Protein AF-A0A2G2VGN1-F1 (afdb_monomer_lite)

Structure (mmCIF, N/CA/C/O backbone):
data_AF-A0A2G2VGN1-F1
#
_entry.id   AF-A0A2G2VGN1-F1
#
loop_
_atom_site.group_PDB
_atom_site.id
_atom_site.type_symbol
_atom_site.label_atom_id
_atom_site.label_alt_id
_atom_site.label_comp_id
_atom_site.label_asym_id
_atom_site.label_entity_id
_atom_site.label_seq_id
_atom_site.pdbx_PDB_ins_code
_atom_site.Cartn_x
_atom_site.Cartn_y
_atom_site.Cartn_z
_atom_site.occupancy
_atom_site.B_iso_or_equiv
_atom_site.auth_seq_id
_atom_site.auth_comp_id
_atom_site.auth_asym_id
_atom_site.auth_atom_id
_atom_site.pdbx_PDB_model_num
ATOM 1 N N . MET A 1 1 ? 9.493 -13.983 36.181 1.00 31.39 1 MET A N 1
ATOM 2 C CA . MET A 1 1 ? 9.126 -12.754 35.444 1.00 31.39 1 MET A CA 1
ATOM 3 C C . MET A 1 1 ? 8.338 -13.147 34.204 1.00 31.39 1 MET A C 1
ATOM 5 O O . MET A 1 1 ? 8.927 -13.425 33.169 1.00 31.39 1 MET A O 1
ATOM 9 N N . ILE A 1 2 ? 7.015 -13.259 34.323 1.00 24.20 2 ILE A N 1
ATOM 10 C CA . ILE A 1 2 ? 6.135 -13.501 33.175 1.00 24.20 2 ILE A CA 1
ATOM 11 C C . ILE A 1 2 ? 5.677 -12.117 32.716 1.00 24.20 2 ILE A C 1
ATOM 13 O O . ILE A 1 2 ? 4.893 -11.466 33.396 1.00 24.20 2 ILE A O 1
ATOM 17 N N . SER A 1 3 ? 6.245 -11.637 31.611 1.00 26.45 3 SER A N 1
ATOM 18 C CA . SER A 1 3 ? 5.821 -10.400 30.954 1.00 26.45 3 SER A CA 1
ATOM 19 C C . SER A 1 3 ? 4.419 -10.608 30.383 1.00 26.45 3 SER A C 1
ATOM 21 O O . SER A 1 3 ? 4.251 -11.157 29.297 1.00 26.45 3 SER A O 1
ATOM 23 N N . THR A 1 4 ? 3.388 -10.217 31.129 1.00 34.62 4 THR A N 1
ATOM 24 C CA . THR A 1 4 ? 2.016 -10.135 30.623 1.00 34.62 4 THR A CA 1
ATOM 25 C C . THR A 1 4 ? 1.767 -8.739 30.068 1.00 34.62 4 THR A C 1
ATOM 27 O O . THR A 1 4 ? 0.969 -7.981 30.614 1.00 34.62 4 THR A O 1
ATOM 30 N N . ARG A 1 5 ? 2.435 -8.382 28.965 1.00 35.09 5 ARG A N 1
ATOM 31 C CA . ARG A 1 5 ? 1.880 -7.350 28.081 1.00 35.09 5 ARG A CA 1
ATOM 32 C C . ARG A 1 5 ? 0.636 -7.955 27.445 1.00 35.09 5 ARG A C 1
ATOM 34 O O . ARG A 1 5 ? 0.737 -8.900 26.662 1.00 35.09 5 ARG A O 1
ATOM 41 N N . ALA A 1 6 ? -0.537 -7.465 27.831 1.00 39.94 6 ALA A N 1
ATOM 42 C CA . ALA A 1 6 ? -1.768 -7.794 27.136 1.00 39.94 6 ALA A CA 1
ATOM 43 C C . ALA A 1 6 ? -1.602 -7.340 25.679 1.00 39.94 6 ALA A C 1
ATOM 45 O O . ALA A 1 6 ? -1.520 -6.153 25.391 1.00 39.94 6 ALA A O 1
ATOM 46 N N . ASN A 1 7 ? -1.445 -8.290 24.758 1.00 37.47 7 ASN A N 1
ATOM 47 C CA . ASN A 1 7 ? -1.229 -7.993 23.346 1.00 37.47 7 ASN A CA 1
ATOM 48 C C . ASN A 1 7 ? -2.578 -7.613 22.716 1.00 37.47 7 ASN A C 1
ATOM 50 O O . ASN A 1 7 ? -3.247 -8.429 22.077 1.00 37.47 7 ASN A O 1
ATOM 54 N N . PHE A 1 8 ? -3.022 -6.375 22.932 1.00 46.16 8 PHE A N 1
ATOM 55 C CA . PHE A 1 8 ? -4.240 -5.863 22.323 1.00 46.16 8 PHE A CA 1
ATOM 56 C C . PHE A 1 8 ? -3.985 -5.542 20.844 1.00 46.16 8 PHE A C 1
ATOM 58 O O . PHE A 1 8 ? -3.521 -4.470 20.457 1.00 46.16 8 PHE A O 1
ATOM 65 N N . SER A 1 9 ? -4.331 -6.507 19.987 1.00 46.88 9 SER A N 1
ATOM 66 C CA . SER A 1 9 ? -4.213 -6.456 18.520 1.00 46.88 9 SER A CA 1
ATOM 67 C C . SER A 1 9 ? -4.798 -5.191 17.872 1.00 46.88 9 SER A C 1
ATOM 69 O O . SER A 1 9 ? -4.453 -4.876 16.731 1.00 46.88 9 SER A O 1
ATOM 71 N N . TRP A 1 10 ? -5.709 -4.475 18.535 1.00 45.62 10 TRP A N 1
ATOM 72 C CA . TRP A 1 10 ? -6.334 -3.280 17.975 1.00 45.62 10 TRP A CA 1
ATOM 73 C C . TRP A 1 10 ? -5.423 -2.050 18.052 1.00 45.62 10 TRP A C 1
ATOM 75 O O . TRP A 1 10 ? -5.439 -1.263 17.112 1.00 45.62 10 TRP A O 1
ATOM 85 N N . ILE A 1 11 ? -4.565 -1.921 19.070 1.00 46.50 11 ILE A N 1
ATOM 86 C CA . ILE A 1 11 ? -3.635 -0.785 19.217 1.00 46.50 11 ILE A CA 1
ATOM 87 C C . ILE A 1 11 ? -2.523 -0.881 18.187 1.00 46.50 11 ILE A C 1
ATOM 89 O O . ILE A 1 11 ? -2.253 0.089 17.489 1.00 46.50 11 ILE A O 1
ATOM 93 N N . SER A 1 12 ? -1.959 -2.072 17.973 1.00 49.19 12 SER A N 1
ATOM 94 C CA . SER A 1 12 ? -1.003 -2.309 16.881 1.00 49.19 12 SER A CA 1
ATOM 95 C C . SER A 1 12 ? -1.629 -2.118 15.492 1.00 49.19 12 SER A C 1
ATOM 97 O O . SER A 1 12 ? -0.944 -1.777 14.526 1.00 49.19 12 SER A O 1
ATOM 99 N N . THR A 1 13 ? -2.944 -2.309 15.367 1.00 47.59 13 THR A N 1
ATOM 100 C CA . THR A 1 13 ? -3.700 -2.024 14.137 1.00 47.59 13 THR A CA 1
ATOM 101 C C . THR A 1 13 ? -3.982 -0.529 13.972 1.00 47.59 13 THR A C 1
ATOM 103 O O . THR A 1 13 ? -3.878 -0.018 12.858 1.00 47.59 13 THR A O 1
ATOM 106 N N . LEU A 1 14 ? -4.270 0.191 15.060 1.00 48.75 14 LEU A N 1
ATOM 107 C CA . LEU A 1 14 ? -4.446 1.643 15.070 1.00 48.75 14 LEU A CA 1
ATOM 108 C C . LEU A 1 14 ? -3.125 2.350 14.740 1.00 48.75 14 LEU A C 1
ATOM 110 O O . LEU A 1 14 ? -3.099 3.213 13.869 1.00 48.75 14 LEU A O 1
ATOM 114 N N . ASN A 1 15 ? -2.022 1.902 15.348 1.00 51.59 15 ASN A N 1
ATOM 115 C CA . ASN A 1 15 ? -0.672 2.415 15.114 1.00 51.59 15 ASN A CA 1
ATOM 116 C C . ASN A 1 15 ? -0.266 2.241 13.637 1.00 51.59 15 ASN A C 1
ATOM 118 O O . ASN A 1 15 ? 0.216 3.172 13.000 1.00 51.59 15 ASN A O 1
ATOM 122 N N . ARG A 1 16 ? -0.583 1.081 13.037 1.00 55.22 16 ARG A N 1
ATOM 123 C CA . ARG A 1 16 ? -0.383 0.825 11.596 1.00 55.22 16 ARG A CA 1
ATOM 124 C C . ARG A 1 16 ? -1.210 1.721 10.673 1.00 55.22 16 ARG A C 1
ATOM 126 O O . ARG A 1 16 ? -0.815 1.914 9.526 1.00 55.22 16 ARG A O 1
ATOM 133 N N . ARG A 1 17 ? -2.371 2.202 11.125 1.00 50.16 17 ARG A N 1
ATOM 134 C CA . ARG A 1 17 ? -3.265 3.060 10.330 1.00 50.16 17 ARG A CA 1
ATOM 135 C C . ARG A 1 17 ? -2.940 4.543 10.484 1.00 50.16 17 ARG A C 1
ATOM 137 O O . ARG A 1 17 ? -3.077 5.272 9.513 1.00 50.16 17 ARG A O 1
ATOM 144 N N . ILE A 1 18 ? -2.486 4.970 11.659 1.00 48.97 18 ILE A N 1
ATOM 145 C CA . ILE A 1 18 ? -2.119 6.366 11.933 1.00 48.97 18 ILE A CA 1
ATOM 146 C C . ILE A 1 18 ? -0.792 6.735 11.260 1.00 48.97 18 ILE A C 1
ATOM 148 O O . ILE A 1 18 ? -0.719 7.795 10.652 1.00 48.97 18 ILE A O 1
ATOM 152 N N . LEU A 1 19 ? 0.181 5.815 11.207 1.00 47.16 19 LEU A N 1
ATOM 153 C CA . LEU A 1 19 ? 1.433 5.988 10.447 1.00 47.16 19 LEU A CA 1
ATOM 154 C C . LEU A 1 19 ? 1.244 6.136 8.919 1.00 47.16 19 LEU A C 1
ATOM 156 O O . LEU A 1 19 ? 2.214 6.373 8.213 1.00 47.16 19 LEU A O 1
ATOM 160 N N . ARG A 1 20 ? 0.023 5.964 8.384 1.00 48.66 20 ARG A N 1
ATOM 161 C CA . ARG A 1 20 ? -0.290 6.160 6.953 1.00 48.66 20 ARG A CA 1
ATOM 162 C C . ARG A 1 20 ? -0.925 7.517 6.629 1.00 48.66 20 ARG A C 1
ATOM 164 O O . ARG A 1 20 ? -1.155 7.788 5.456 1.00 48.66 20 ARG A O 1
ATOM 171 N N . CYS A 1 21 ? -1.257 8.338 7.626 1.00 38.25 21 CYS A N 1
ATOM 172 C CA . CYS A 1 21 ? -1.914 9.632 7.426 1.00 38.25 21 CYS A CA 1
ATOM 173 C C . CYS A 1 21 ? -1.002 10.771 7.898 1.00 38.25 21 CYS A C 1
ATOM 175 O O . CYS A 1 21 ? -0.999 11.111 9.080 1.00 38.25 21 CYS A O 1
ATOM 177 N N . GLU A 1 22 ? -0.280 11.403 6.971 1.00 44.81 22 GLU A N 1
ATOM 178 C CA . GLU A 1 22 ? 0.606 12.539 7.277 1.00 44.81 22 GLU A CA 1
ATOM 179 C C . GLU A 1 22 ? -0.167 13.789 7.744 1.00 44.81 22 GLU A C 1
ATOM 181 O O . GLU A 1 22 ? 0.314 14.545 8.585 1.00 44.81 22 GLU A O 1
ATOM 186 N N . SER A 1 23 ? -1.419 13.973 7.308 1.00 45.53 23 SER A N 1
ATOM 187 C CA . SER A 1 23 ? -2.189 15.202 7.563 1.00 45.53 23 SER A CA 1
ATOM 188 C C . SER A 1 23 ? -2.768 15.345 8.981 1.00 45.53 23 SER A C 1
ATOM 190 O O . SER A 1 23 ? -3.260 16.414 9.335 1.00 45.53 23 SER A O 1
ATOM 192 N N . CYS A 1 24 ? -2.764 14.289 9.804 1.00 46.88 24 CYS A N 1
ATOM 193 C CA . CYS A 1 24 ? -3.376 14.292 11.148 1.00 46.88 24 CYS A CA 1
ATOM 194 C C . CYS A 1 24 ? -2.413 13.832 12.255 1.00 46.88 24 CYS A C 1
ATOM 196 O O . CYS A 1 24 ? -2.841 13.564 13.384 1.00 46.88 24 CYS A O 1
ATOM 198 N N . HIS A 1 25 ? -1.121 13.730 11.932 1.00 52.28 25 HIS A N 1
ATOM 199 C CA . HIS A 1 25 ? -0.151 12.946 12.690 1.00 52.28 25 HIS A CA 1
ATOM 200 C C . HIS A 1 25 ? -0.029 13.400 14.153 1.00 52.28 25 HIS A C 1
ATOM 202 O O . HIS A 1 25 ? -0.195 12.590 15.060 1.00 52.28 25 HIS A O 1
ATOM 208 N N . GLY A 1 26 ? 0.113 14.706 14.405 1.00 51.25 26 GLY A N 1
ATOM 209 C CA . GLY A 1 26 ? 0.386 15.218 15.754 1.00 51.25 26 GLY A CA 1
ATOM 210 C C . GLY A 1 26 ? -0.792 15.188 16.738 1.00 51.25 26 GLY A C 1
ATOM 211 O O . GLY A 1 26 ? -0.578 15.215 17.949 1.00 51.25 26 GLY A O 1
ATOM 212 N N . GLN A 1 27 ? -2.044 15.167 16.270 1.00 52.41 27 GLN A N 1
ATOM 213 C CA . GLN A 1 27 ? -3.218 15.058 17.153 1.00 52.41 27 GLN A CA 1
ATOM 214 C C . GLN A 1 27 ? -3.616 13.591 17.353 1.00 52.41 27 GLN A C 1
ATOM 216 O O . GLN A 1 27 ? -4.008 13.202 18.453 1.00 52.41 27 GLN A O 1
ATOM 221 N N . ALA A 1 28 ? -3.439 12.764 16.319 1.00 51.84 28 ALA A N 1
ATOM 222 C CA . ALA A 1 28 ? -3.633 11.322 16.395 1.00 51.84 28 ALA A CA 1
ATOM 223 C C . ALA A 1 28 ? -2.570 10.630 17.268 1.00 51.84 28 ALA A C 1
ATOM 225 O O . ALA A 1 28 ? -2.925 9.733 18.026 1.00 51.84 28 ALA A O 1
ATOM 226 N N . GLU A 1 29 ? -1.304 11.064 17.224 1.00 57.12 29 GLU A N 1
ATOM 227 C CA . GLU A 1 29 ? -0.242 10.558 18.108 1.00 57.12 29 GLU A CA 1
ATOM 228 C C . GLU A 1 29 ? -0.498 10.904 19.570 1.00 57.12 29 GLU A C 1
ATOM 230 O O . GLU A 1 29 ? -0.456 10.018 20.412 1.00 57.12 29 GLU A O 1
ATOM 235 N N . ARG A 1 30 ? -0.887 12.147 19.875 1.00 60.41 30 ARG A N 1
ATOM 236 C CA . ARG A 1 30 ? -1.255 12.531 21.247 1.00 60.41 30 ARG A CA 1
ATOM 237 C C . ARG A 1 30 ? -2.418 11.701 21.788 1.00 60.41 30 ARG A C 1
ATOM 239 O O . ARG A 1 30 ? -2.375 11.254 22.927 1.00 60.41 30 ARG A O 1
ATOM 246 N N . LEU A 1 31 ? -3.438 11.451 20.964 1.00 58.69 31 LEU A N 1
ATOM 247 C CA . LEU A 1 31 ? -4.555 10.579 21.336 1.00 58.69 31 LEU A CA 1
ATOM 248 C C . LEU A 1 31 ? -4.126 9.115 21.499 1.00 58.69 31 LEU A C 1
ATOM 250 O O . LEU A 1 31 ? -4.643 8.434 22.381 1.00 58.69 31 LEU A O 1
ATOM 254 N N . LEU A 1 32 ? -3.192 8.631 20.675 1.00 62.47 32 LEU A N 1
ATOM 255 C CA . LEU A 1 32 ? -2.599 7.300 20.803 1.00 62.47 32 LEU A CA 1
ATOM 256 C C . LEU A 1 32 ? -1.771 7.161 22.075 1.00 62.47 32 LEU A C 1
ATOM 258 O O . LEU A 1 32 ? -1.888 6.145 22.749 1.00 62.47 32 LEU A O 1
ATOM 262 N N . ASP A 1 33 ? -0.942 8.143 22.403 1.00 66.62 33 ASP A N 1
ATOM 263 C CA . ASP A 1 33 ? -0.085 8.098 23.582 1.00 66.62 33 ASP A CA 1
ATOM 264 C C . ASP A 1 33 ? -0.923 8.221 24.852 1.00 66.62 33 ASP A C 1
ATOM 266 O O . ASP A 1 33 ? -0.767 7.403 25.752 1.00 66.62 33 ASP A O 1
ATOM 270 N N . SER A 1 34 ? -1.941 9.089 24.863 1.00 63.44 34 SER A N 1
ATOM 271 C CA . SER A 1 34 ? -2.956 9.084 25.923 1.00 63.44 34 SER A CA 1
ATOM 272 C C . SER A 1 34 ? -3.716 7.755 26.009 1.00 63.44 34 SER A C 1
ATOM 274 O O . SER A 1 34 ? -4.075 7.327 27.102 1.00 63.44 34 SER A O 1
ATOM 276 N N . ALA A 1 35 ? -3.977 7.079 24.884 1.00 58.84 35 ALA A N 1
ATOM 277 C CA . ALA A 1 35 ? -4.616 5.763 24.889 1.00 58.84 35 ALA A CA 1
ATOM 278 C C . ALA A 1 35 ? -3.686 4.658 25.425 1.00 58.84 35 ALA A C 1
ATOM 280 O O . ALA A 1 35 ? -4.165 3.789 26.150 1.00 58.84 35 ALA A O 1
ATOM 281 N N . LYS A 1 36 ? -2.381 4.699 25.116 1.00 63.25 36 LYS A N 1
ATOM 282 C CA . LYS A 1 36 ? -1.364 3.771 25.644 1.00 63.25 36 LYS A CA 1
ATOM 283 C C . LYS A 1 36 ? -1.110 3.989 27.132 1.00 63.25 36 LYS A C 1
ATOM 285 O O . LYS A 1 36 ? -1.073 3.023 27.876 1.00 63.25 36 LYS A O 1
ATOM 290 N N . GLU A 1 37 ? -0.992 5.237 27.584 1.00 66.69 37 GLU A N 1
ATOM 291 C CA . GLU A 1 37 ? -0.855 5.559 29.012 1.00 66.69 37 GLU A CA 1
ATOM 292 C C . GLU A 1 37 ? -2.067 5.064 29.806 1.00 66.69 37 GLU A C 1
ATOM 294 O O . GLU A 1 37 ? -1.932 4.508 30.898 1.00 66.69 37 GLU A O 1
ATOM 299 N N . MET A 1 38 ? -3.263 5.217 29.232 1.00 65.00 38 MET A N 1
ATOM 300 C CA . MET A 1 38 ? -4.492 4.702 29.821 1.00 65.00 38 MET A CA 1
ATOM 301 C C . MET A 1 38 ? -4.495 3.166 29.832 1.00 65.00 38 MET A C 1
ATOM 303 O O . MET A 1 38 ? -4.827 2.579 30.858 1.00 65.00 38 MET A O 1
ATOM 307 N N . GLU A 1 39 ? -4.069 2.508 28.748 1.00 63.69 39 GLU A N 1
ATOM 308 C CA . GLU A 1 39 ? -3.904 1.049 28.684 1.00 63.69 39 GLU A CA 1
ATOM 309 C C . GLU A 1 39 ? -2.914 0.533 29.732 1.00 63.69 39 GLU A C 1
ATOM 311 O O . GLU A 1 39 ? -3.267 -0.372 30.482 1.00 63.69 39 GLU A O 1
ATOM 316 N N . ASP A 1 40 ? -1.716 1.110 29.827 1.00 63.75 40 ASP A N 1
ATOM 317 C CA . ASP A 1 40 ? -0.688 0.694 30.782 1.00 63.75 40 ASP A CA 1
ATOM 318 C C . ASP A 1 40 ? -1.171 0.908 32.225 1.00 63.75 40 ASP A C 1
ATOM 320 O O . ASP A 1 40 ? -1.007 0.029 33.072 1.00 63.75 40 ASP A O 1
ATOM 324 N N . SER A 1 41 ? -1.868 2.014 32.505 1.00 63.16 41 SER A N 1
ATOM 325 C CA . SER A 1 41 ? -2.468 2.274 33.819 1.00 63.16 41 SER A CA 1
ATOM 326 C C . SER A 1 41 ? -3.565 1.261 34.177 1.00 63.16 41 SER A C 1
ATOM 328 O O . SER A 1 41 ? -3.596 0.735 35.294 1.00 63.16 41 SER A O 1
ATOM 330 N N . ILE A 1 42 ? -4.449 0.926 33.230 1.00 63.94 42 ILE A N 1
ATOM 331 C CA . ILE A 1 42 ? -5.505 -0.079 33.422 1.00 63.94 42 ILE A CA 1
ATOM 332 C C . ILE A 1 42 ? -4.896 -1.478 33.562 1.00 63.94 42 ILE A C 1
ATOM 334 O O . ILE A 1 42 ? -5.283 -2.232 34.452 1.00 63.94 42 ILE A O 1
ATOM 338 N N . ALA A 1 43 ? -3.936 -1.836 32.710 1.00 61.06 43 ALA A N 1
ATOM 339 C CA . ALA A 1 43 ? -3.294 -3.142 32.694 1.00 61.06 43 ALA A CA 1
ATOM 340 C C . ALA A 1 43 ? -2.498 -3.383 33.974 1.00 61.06 43 ALA A C 1
ATOM 342 O O . ALA A 1 43 ? -2.609 -4.464 34.547 1.00 61.06 43 ALA A O 1
ATOM 343 N N . VAL A 1 44 ? -1.753 -2.393 34.473 1.00 61.03 44 VAL A N 1
ATOM 344 C CA . VAL A 1 44 ? -1.054 -2.478 35.763 1.00 61.03 44 VAL A CA 1
ATOM 345 C C . VAL A 1 44 ? -2.055 -2.611 36.913 1.00 61.03 44 VAL A C 1
ATOM 347 O O . VAL A 1 44 ? -1.889 -3.502 37.743 1.00 61.03 44 VAL A O 1
ATOM 350 N N . ASN A 1 45 ? -3.136 -1.824 36.940 1.00 60.84 45 ASN A N 1
ATOM 351 C CA . ASN A 1 45 ? -4.156 -1.925 37.993 1.00 60.84 45 ASN A CA 1
ATOM 352 C C . ASN A 1 45 ? -4.898 -3.272 37.993 1.00 60.84 45 ASN A C 1
ATOM 354 O O . ASN A 1 45 ? -5.112 -3.864 39.053 1.00 60.84 45 ASN A O 1
ATOM 358 N N . LEU A 1 46 ? -5.274 -3.774 36.814 1.00 61.47 46 LEU A N 1
ATOM 359 C CA . LEU A 1 46 ? -5.983 -5.046 36.672 1.00 61.47 46 LEU A CA 1
ATOM 360 C C . LEU A 1 46 ? -5.051 -6.251 36.856 1.00 61.47 46 LEU A C 1
ATOM 362 O O . LEU A 1 46 ? -5.487 -7.256 37.405 1.00 61.47 46 LEU A O 1
ATOM 366 N N . SER A 1 47 ? -3.783 -6.181 36.431 1.00 59.47 47 SER A N 1
ATOM 367 C CA . SER A 1 47 ? -2.814 -7.284 36.576 1.00 59.47 47 SER A CA 1
ATOM 368 C C . SER A 1 47 ? -2.265 -7.416 37.992 1.00 59.47 47 SER A C 1
ATOM 370 O O . SER A 1 47 ? -2.197 -8.537 38.492 1.00 59.47 47 SER A O 1
ATOM 372 N N . SER A 1 48 ? -1.953 -6.301 38.661 1.00 58.91 48 SER A N 1
ATOM 373 C CA . SER A 1 48 ? -1.430 -6.308 40.035 1.00 58.91 48 SER A CA 1
ATOM 374 C C . SER A 1 48 ? -2.429 -6.923 41.018 1.00 58.91 48 SER A C 1
ATOM 376 O O . SER A 1 48 ? -2.030 -7.611 41.947 1.00 58.91 48 SER A O 1
ATOM 378 N N . ARG A 1 49 ? -3.736 -6.752 40.770 1.00 53.12 49 ARG A N 1
ATOM 379 C CA . ARG A 1 49 ? -4.824 -7.321 41.588 1.00 53.12 49 ARG A CA 1
ATOM 380 C C . ARG A 1 49 ? -5.314 -8.689 41.109 1.00 53.12 49 ARG A C 1
ATOM 382 O O . ARG A 1 49 ? -6.018 -9.380 41.834 1.00 53.12 49 ARG A O 1
ATOM 389 N N . ARG A 1 50 ? -4.917 -9.135 39.913 1.00 51.69 50 ARG A N 1
ATOM 390 C CA . ARG A 1 50 ? -5.316 -10.443 39.357 1.00 51.69 50 ARG A CA 1
ATOM 391 C C . ARG A 1 50 ? -4.799 -11.629 40.173 1.00 51.69 50 ARG A C 1
ATOM 393 O O . ARG A 1 50 ? -5.327 -12.727 40.030 1.00 51.69 50 ARG A O 1
ATOM 400 N N . LEU A 1 51 ? -3.756 -11.419 40.976 1.00 54.97 51 LEU A N 1
ATOM 401 C CA . LEU A 1 51 ? -3.108 -12.462 41.771 1.00 54.97 51 LEU A CA 1
ATOM 402 C C . LEU A 1 51 ? -3.758 -12.683 43.148 1.00 54.97 51 LEU A C 1
ATOM 404 O O . LEU A 1 51 ? -3.462 -13.692 43.777 1.00 54.97 51 LEU A O 1
ATOM 408 N N . GLU A 1 52 ? -4.661 -11.802 43.594 1.00 56.62 52 GLU A N 1
ATOM 409 C CA . GLU A 1 52 ? -5.185 -11.813 44.974 1.00 56.62 52 GLU A CA 1
ATOM 410 C C . GLU A 1 52 ? -6.713 -11.973 45.069 1.00 56.62 52 GLU A C 1
ATOM 412 O O . GLU A 1 52 ? -7.250 -12.107 46.164 1.00 56.62 52 GLU A O 1
ATOM 417 N N . VAL A 1 53 ? -7.429 -11.967 43.939 1.00 63.00 53 VAL A N 1
ATOM 418 C CA . VAL A 1 53 ? -8.866 -11.654 43.912 1.00 63.00 53 VAL A CA 1
ATOM 419 C C . VAL A 1 53 ? -9.674 -12.742 43.193 1.00 63.00 53 VAL A C 1
ATOM 421 O O . VAL A 1 53 ? -9.224 -13.339 42.209 1.00 63.00 53 VAL A O 1
ATOM 424 N N . SER A 1 54 ? -10.889 -13.022 43.676 1.00 67.06 54 SER A N 1
ATOM 425 C CA . SER A 1 54 ? -11.761 -14.044 43.090 1.00 67.06 54 SER A CA 1
ATOM 426 C C . SER A 1 54 ? -12.245 -13.656 41.681 1.00 67.06 54 SER A C 1
ATOM 428 O O . SER A 1 54 ? -12.321 -12.482 41.314 1.00 67.06 54 SER A O 1
ATOM 430 N N . ARG A 1 55 ? -12.624 -14.647 40.855 1.00 63.50 55 ARG A N 1
ATOM 431 C CA . ARG A 1 55 ? -13.147 -14.399 39.491 1.00 63.50 55 ARG A CA 1
ATOM 432 C C . ARG A 1 55 ? -14.363 -13.465 39.469 1.00 63.50 55 ARG A C 1
ATOM 434 O O . ARG A 1 55 ? -14.528 -12.730 38.502 1.00 63.50 55 ARG A O 1
ATOM 441 N N . PHE A 1 56 ? -15.205 -13.519 40.498 1.00 66.31 56 PHE A N 1
ATOM 442 C CA . PHE A 1 56 ? -16.406 -12.693 40.599 1.00 66.31 56 PHE A CA 1
ATOM 443 C C . PHE A 1 56 ? -16.055 -11.214 40.820 1.00 66.31 56 PHE A C 1
ATOM 445 O O . PHE A 1 56 ? -16.502 -10.353 40.066 1.00 66.31 56 PHE A O 1
ATOM 452 N N . GLU A 1 57 ? -15.171 -10.931 41.775 1.00 65.38 57 GLU A N 1
ATOM 453 C CA . GLU A 1 57 ? -14.681 -9.577 42.064 1.00 65.38 57 GLU A CA 1
ATOM 454 C C . GLU A 1 57 ? -13.910 -8.972 40.879 1.00 65.38 57 GLU A C 1
ATOM 456 O O . GLU A 1 57 ? -14.078 -7.795 40.568 1.00 65.38 57 GLU A O 1
ATOM 461 N N . LEU A 1 58 ? -13.138 -9.783 40.143 1.00 66.81 58 LEU A N 1
ATOM 462 C CA . LEU A 1 58 ? -12.475 -9.347 38.907 1.00 66.81 58 LEU A CA 1
ATOM 463 C C . LEU A 1 58 ? -13.472 -8.858 37.846 1.00 66.81 58 LEU A C 1
ATOM 465 O O . LEU A 1 58 ? -13.218 -7.855 37.182 1.00 66.81 58 LEU A O 1
ATOM 469 N N . ILE A 1 59 ? -14.603 -9.547 37.673 1.00 68.56 59 ILE A N 1
ATOM 470 C CA . ILE A 1 59 ? -15.640 -9.145 36.708 1.00 68.56 59 ILE A CA 1
ATOM 471 C C . ILE A 1 59 ? -16.295 -7.834 37.146 1.00 68.56 59 ILE A C 1
ATOM 473 O O . ILE A 1 59 ? -16.491 -6.945 36.317 1.00 68.56 59 ILE A O 1
ATOM 477 N N . GLN A 1 60 ? -16.591 -7.695 38.438 1.00 68.44 60 GLN A N 1
ATOM 478 C CA . GLN A 1 60 ? -17.179 -6.476 38.985 1.00 68.44 60 GLN A CA 1
ATOM 479 C C . GLN A 1 60 ? -16.239 -5.273 38.815 1.00 68.44 60 GLN A C 1
ATOM 481 O O . GLN A 1 60 ? -16.659 -4.212 38.361 1.00 68.44 60 GLN A O 1
ATOM 486 N N . GLN A 1 61 ? -14.942 -5.463 39.044 1.00 66.38 61 GLN A N 1
ATOM 487 C CA . GLN A 1 61 ? -13.947 -4.414 38.848 1.00 66.38 61 GLN A CA 1
ATOM 488 C C . GLN A 1 61 ? -13.768 -4.032 37.369 1.00 66.38 61 GLN A C 1
ATOM 490 O O . GLN A 1 61 ? -13.604 -2.854 37.040 1.00 66.38 61 GLN A O 1
ATOM 495 N N . VAL A 1 62 ? -13.811 -5.008 36.455 1.00 73.81 62 VAL A N 1
ATOM 496 C CA . VAL A 1 62 ? -13.812 -4.729 35.010 1.00 73.81 62 VAL A CA 1
ATOM 497 C C . VAL A 1 62 ? -15.038 -3.903 34.634 1.00 73.81 62 VAL A C 1
ATOM 499 O O . VAL A 1 62 ? -14.897 -2.944 33.881 1.00 73.81 62 VAL A O 1
ATOM 502 N N . TYR A 1 63 ? -16.212 -4.229 35.178 1.00 75.94 63 TYR A N 1
ATOM 503 C CA . TYR A 1 63 ? -17.437 -3.472 34.935 1.00 75.94 63 TYR A CA 1
ATOM 504 C C . TYR A 1 63 ? -17.298 -2.005 35.372 1.00 75.94 63 TYR A C 1
ATOM 506 O O . TYR A 1 63 ? -17.515 -1.106 34.561 1.00 75.94 63 TYR A O 1
ATOM 514 N N . GLU A 1 64 ? -16.846 -1.760 36.605 1.00 76.25 64 GLU A N 1
ATOM 515 C CA . GLU A 1 64 ? -16.630 -0.404 37.137 1.00 76.25 64 GLU A CA 1
ATOM 516 C C . GLU A 1 64 ? -15.614 0.386 36.301 1.00 76.25 64 GLU A C 1
ATOM 518 O O . GLU A 1 64 ? -15.835 1.543 35.939 1.00 76.25 64 GLU A O 1
ATOM 523 N N . THR A 1 65 ? -14.509 -0.263 35.928 1.00 76.12 65 THR A N 1
ATOM 524 C CA . THR A 1 65 ? -13.459 0.357 35.111 1.00 76.12 65 THR A CA 1
ATOM 525 C C . THR A 1 65 ? -13.989 0.719 33.722 1.00 76.12 65 THR A C 1
ATOM 527 O O . THR A 1 65 ? -13.755 1.822 33.230 1.00 76.12 65 THR A O 1
ATOM 530 N N . VAL A 1 66 ? -14.741 -0.183 33.085 1.00 78.00 66 VAL A N 1
ATOM 531 C CA . VAL A 1 66 ? -15.357 0.055 31.773 1.00 78.00 66 VAL A CA 1
ATOM 532 C C . VAL A 1 66 ? -16.364 1.202 31.840 1.00 78.00 66 VAL A C 1
ATOM 534 O O . VAL A 1 66 ? -16.378 2.038 30.937 1.00 78.00 66 VAL A O 1
ATOM 537 N N . GLU A 1 67 ? -17.158 1.302 32.906 1.00 82.12 67 GLU A N 1
ATOM 538 C CA . GLU A 1 67 ? -18.123 2.391 33.067 1.00 82.12 67 GLU A CA 1
ATOM 539 C C . GLU A 1 67 ? -17.439 3.767 33.114 1.00 82.12 67 GLU A C 1
ATOM 541 O O . GLU A 1 67 ? -17.870 4.703 32.429 1.00 82.12 67 GLU A O 1
ATOM 546 N N . VAL A 1 68 ? -16.333 3.884 33.856 1.00 82.62 68 VAL A N 1
ATOM 547 C CA . VAL A 1 68 ? -15.522 5.110 33.906 1.00 82.62 68 VAL A CA 1
ATOM 548 C C . VAL A 1 68 ? -14.922 5.420 32.531 1.00 82.62 68 VAL A C 1
ATOM 550 O O . VAL A 1 68 ? -14.991 6.560 32.058 1.00 82.62 68 VAL A O 1
ATOM 553 N N . LEU A 1 69 ? -14.381 4.409 31.847 1.00 80.69 69 LEU A N 1
ATOM 554 C CA . LEU A 1 69 ? -13.725 4.588 30.552 1.00 80.69 69 LEU A CA 1
ATOM 555 C C . LEU A 1 69 ? -14.694 5.002 29.451 1.00 80.69 69 LEU A C 1
ATOM 557 O O . LEU A 1 69 ? -14.364 5.909 28.689 1.00 80.69 69 LEU A O 1
ATOM 561 N N . ILE A 1 70 ? -15.896 4.426 29.386 1.00 84.75 70 ILE A N 1
ATOM 562 C CA . ILE A 1 70 ? -16.913 4.788 28.383 1.00 84.75 70 ILE A CA 1
ATOM 563 C C . ILE A 1 70 ? -17.276 6.278 28.472 1.00 84.75 70 ILE A C 1
ATOM 565 O O . ILE A 1 70 ? -17.556 6.927 27.461 1.00 84.75 70 ILE A O 1
ATOM 569 N N . ARG A 1 71 ? -17.243 6.856 29.678 1.00 83.44 71 ARG A N 1
ATOM 570 C CA . ARG A 1 71 ? -17.554 8.276 29.893 1.00 83.44 71 ARG A CA 1
ATOM 571 C C . ARG A 1 71 ? -16.394 9.207 29.516 1.00 83.44 71 ARG A C 1
ATOM 573 O O . ARG A 1 71 ? -16.652 10.386 29.248 1.00 83.44 71 ARG A O 1
ATOM 580 N N . SER A 1 72 ? -15.162 8.695 29.444 1.00 86.69 72 SER A N 1
ATOM 581 C CA . SER A 1 72 ? -13.955 9.471 29.130 1.00 86.69 72 SER A CA 1
ATOM 582 C C . SER A 1 72 ? -13.971 10.075 27.717 1.00 86.69 72 SER A C 1
ATOM 584 O O . SER A 1 72 ? -14.516 9.502 26.768 1.00 86.69 72 SER A O 1
ATOM 586 N N . GLY A 1 73 ? -13.333 11.241 27.558 1.00 84.56 73 GLY A N 1
ATOM 587 C CA . GLY A 1 73 ? -13.164 11.887 26.251 1.00 84.56 73 GLY A CA 1
ATOM 588 C C . GLY A 1 73 ? -12.340 11.040 25.274 1.00 84.56 73 GLY A C 1
ATOM 589 O O . GLY A 1 73 ? -12.686 10.955 24.098 1.00 84.56 73 GLY A O 1
ATOM 590 N N . THR A 1 74 ? -11.313 10.345 25.771 1.00 82.12 74 THR A N 1
ATOM 591 C CA . THR A 1 74 ? -10.443 9.468 24.973 1.00 82.12 74 THR A CA 1
ATOM 592 C C . THR A 1 74 ? -11.215 8.296 24.374 1.00 82.12 74 THR A C 1
ATOM 594 O O . THR A 1 74 ? -11.097 8.039 23.177 1.00 82.12 74 THR A O 1
ATOM 597 N N . CYS A 1 75 ? -12.068 7.623 25.157 1.00 82.56 75 CYS A N 1
ATOM 598 C CA . CYS A 1 75 ? -12.906 6.540 24.638 1.00 82.56 75 CYS A CA 1
ATOM 599 C C . CYS A 1 75 ? -13.856 7.047 23.545 1.00 82.56 75 CYS A C 1
ATOM 601 O O . CYS A 1 75 ? -13.911 6.468 22.461 1.00 82.56 75 CYS A O 1
ATOM 603 N N . LYS A 1 76 ? -14.534 8.179 23.776 1.00 82.50 76 LYS A N 1
ATOM 604 C CA . LYS A 1 76 ? -15.428 8.797 22.781 1.00 82.50 76 LYS A CA 1
ATOM 605 C C . LYS A 1 76 ? -14.692 9.165 21.489 1.00 82.50 76 LYS A C 1
ATOM 607 O O . LYS A 1 76 ? -15.201 8.895 20.402 1.00 82.50 76 LYS A O 1
ATOM 612 N N . ALA A 1 77 ? -13.484 9.719 21.593 1.00 86.00 77 ALA A N 1
ATOM 613 C CA . ALA A 1 77 ? -12.648 10.046 20.439 1.00 86.00 77 ALA A CA 1
ATOM 614 C C . ALA A 1 77 ? -12.222 8.790 19.659 1.00 86.00 77 ALA A C 1
ATOM 616 O O . ALA A 1 77 ? -12.328 8.760 18.434 1.00 86.00 77 ALA A O 1
ATOM 617 N N . LEU A 1 78 ? -11.806 7.725 20.351 1.00 84.81 78 LEU A N 1
ATOM 618 C CA . LEU A 1 78 ? -11.440 6.455 19.717 1.00 84.81 78 LEU A CA 1
ATOM 619 C C . LEU A 1 78 ? -12.636 5.786 19.031 1.00 84.81 78 LEU A C 1
ATOM 621 O O . LEU A 1 78 ? -12.494 5.287 17.915 1.00 84.81 78 LEU A O 1
ATOM 625 N N . VAL A 1 79 ? -13.823 5.825 19.645 1.00 88.00 79 VAL A N 1
ATOM 626 C CA . VAL A 1 79 ? -15.070 5.361 19.016 1.00 88.00 79 VAL A CA 1
ATOM 627 C C . VAL A 1 79 ? -15.365 6.173 17.754 1.00 88.00 79 VAL A C 1
ATOM 629 O O . VAL A 1 79 ? -15.699 5.592 16.722 1.00 88.00 79 VAL A O 1
ATOM 632 N N . HIS A 1 80 ? -15.177 7.494 17.783 1.00 87.06 80 HIS A N 1
ATOM 633 C CA . HIS A 1 80 ? -15.358 8.340 16.604 1.00 87.06 80 HIS A CA 1
ATOM 634 C C . HIS A 1 80 ? -14.370 8.001 15.478 1.00 87.06 80 HIS A C 1
ATOM 636 O O . HIS A 1 80 ? -14.781 7.869 14.325 1.00 87.06 80 HIS A O 1
ATOM 642 N N . ILE A 1 81 ? -13.086 7.795 15.796 1.00 87.88 81 ILE A N 1
ATOM 643 C CA . ILE A 1 81 ? -12.070 7.353 14.825 1.00 87.88 81 ILE A CA 1
ATOM 644 C C . ILE A 1 81 ? -12.459 5.994 14.238 1.00 87.88 81 ILE A C 1
ATOM 646 O O . ILE A 1 81 ? -12.406 5.799 13.026 1.00 87.88 81 ILE A O 1
ATOM 650 N N . PHE A 1 82 ? -12.891 5.059 15.080 1.00 86.31 82 PHE A N 1
ATOM 651 C CA . PHE A 1 82 ? -13.304 3.724 14.665 1.00 86.31 82 PHE A CA 1
ATOM 652 C C . PHE A 1 82 ? -14.513 3.739 13.720 1.00 86.31 82 PHE A C 1
ATOM 654 O O . PHE A 1 82 ? -14.507 3.051 12.696 1.00 86.31 82 PHE A O 1
ATOM 661 N N . LEU A 1 83 ? -15.537 4.536 14.033 1.00 87.50 83 LEU A N 1
ATOM 662 C CA . LEU A 1 83 ? -16.712 4.700 13.177 1.00 87.50 83 LEU A CA 1
ATOM 663 C C . LEU A 1 83 ? -16.356 5.431 11.879 1.00 87.50 83 LEU A C 1
ATOM 665 O O . LEU A 1 83 ? -16.750 4.975 10.807 1.00 87.50 83 LEU A O 1
ATOM 669 N N . SER A 1 84 ? -15.536 6.482 11.951 1.00 87.31 84 SER A N 1
ATOM 670 C CA . SER A 1 84 ? -15.033 7.209 10.778 1.00 87.31 84 SER A CA 1
ATOM 671 C C . SER A 1 84 ? -14.248 6.293 9.834 1.00 87.31 84 SER A C 1
ATOM 673 O O . SER A 1 84 ? -14.529 6.265 8.640 1.00 87.31 84 SER A O 1
ATOM 675 N N . GLN A 1 85 ? -13.348 5.451 10.356 1.00 83.38 85 GLN A N 1
ATOM 676 C CA . GLN A 1 85 ? -12.597 4.459 9.569 1.00 83.38 85 GLN A CA 1
ATOM 677 C C . GLN A 1 85 ? -13.486 3.418 8.874 1.00 83.38 85 GLN A C 1
ATOM 679 O O . GLN A 1 85 ? -13.061 2.806 7.899 1.00 83.38 85 GLN A O 1
ATOM 684 N N . ARG A 1 86 ? -14.698 3.168 9.379 1.00 83.44 86 ARG A N 1
ATOM 685 C CA . ARG A 1 86 ? -15.688 2.298 8.720 1.00 83.44 86 ARG A CA 1
ATOM 686 C C . ARG A 1 86 ? -16.589 3.053 7.756 1.00 83.44 86 ARG A C 1
ATOM 688 O O . ARG A 1 86 ? -17.133 2.445 6.841 1.00 83.44 86 ARG A O 1
ATOM 695 N N . GLY A 1 87 ? -16.754 4.353 7.970 1.00 83.00 87 GLY A N 1
ATOM 696 C CA . GLY A 1 87 ? -17.431 5.248 7.044 1.00 83.00 87 GLY A CA 1
ATOM 697 C C . GLY A 1 87 ? -16.656 5.428 5.740 1.00 83.00 87 GLY A C 1
ATOM 698 O O . GLY A 1 87 ? -17.281 5.505 4.692 1.00 83.00 87 GLY A O 1
ATOM 699 N N . THR A 1 88 ? -15.317 5.401 5.766 1.00 82.06 88 THR A N 1
ATOM 700 C CA . THR A 1 88 ? -14.490 5.631 4.561 1.00 82.06 88 THR A CA 1
ATOM 701 C C . THR A 1 88 ? -14.692 4.607 3.442 1.00 82.06 88 THR A C 1
ATOM 703 O O . THR A 1 88 ? -14.393 4.911 2.292 1.00 82.06 88 THR A O 1
ATOM 706 N N . THR A 1 89 ? -15.212 3.409 3.733 1.00 78.25 89 THR A N 1
ATOM 707 C CA . THR A 1 89 ? -15.531 2.400 2.706 1.00 78.25 89 THR A CA 1
ATOM 708 C C . THR A 1 89 ? -16.924 2.570 2.098 1.00 78.25 89 THR A C 1
ATOM 710 O O . THR A 1 89 ? -17.233 1.936 1.090 1.00 78.25 89 THR A O 1
ATOM 713 N N . LYS A 1 90 ? -17.771 3.409 2.704 1.00 82.00 90 LYS A N 1
ATOM 714 C CA . LYS A 1 90 ? -19.139 3.693 2.269 1.00 82.00 90 LYS A CA 1
ATOM 715 C C . LYS A 1 90 ? -19.166 5.067 1.621 1.00 82.00 90 LYS A C 1
ATOM 717 O O . LYS A 1 90 ? -19.381 6.077 2.285 1.00 82.00 90 LYS A O 1
ATOM 722 N N . ILE A 1 91 ? -18.934 5.094 0.318 1.00 80.62 91 ILE A N 1
ATOM 723 C CA . ILE A 1 91 ? -18.941 6.326 -0.461 1.00 80.62 91 ILE A CA 1
ATOM 724 C C . ILE A 1 91 ? -20.354 6.496 -1.036 1.00 80.62 91 ILE A C 1
ATOM 726 O O . ILE A 1 91 ? -20.793 5.630 -1.806 1.00 80.62 91 ILE A O 1
ATOM 730 N N . PRO A 1 92 ? -21.084 7.569 -0.668 1.00 79.56 92 PRO A N 1
ATOM 731 C CA . PRO A 1 92 ? -22.388 7.860 -1.252 1.00 79.56 92 PRO A CA 1
ATOM 732 C C . PRO A 1 92 ? -22.288 7.935 -2.776 1.00 79.56 92 PRO A C 1
ATOM 734 O O . PRO A 1 92 ? -21.329 8.495 -3.306 1.00 79.56 92 PRO A O 1
ATOM 737 N N . ARG A 1 93 ? -23.293 7.416 -3.479 1.00 80.38 93 ARG A N 1
ATOM 738 C CA . ARG A 1 93 ? -23.361 7.307 -4.945 1.00 80.38 93 ARG A CA 1
ATOM 739 C C . ARG A 1 93 ? -22.352 6.347 -5.588 1.00 80.38 93 ARG A C 1
ATOM 741 O O . ARG A 1 93 ? -22.249 6.330 -6.813 1.00 80.38 93 ARG A O 1
ATOM 748 N N . VAL A 1 94 ? -21.610 5.561 -4.808 1.00 81.06 94 VAL A N 1
ATOM 749 C CA . VAL A 1 94 ? -20.705 4.518 -5.319 1.00 81.06 94 VAL A CA 1
ATOM 750 C C . VAL A 1 94 ? -21.073 3.162 -4.728 1.00 81.06 94 VAL A C 1
ATOM 752 O O . VAL A 1 94 ? -21.410 2.235 -5.463 1.00 81.06 94 VAL A O 1
ATOM 755 N N . THR A 1 95 ? -21.019 3.039 -3.400 1.00 78.94 95 THR A N 1
ATOM 756 C CA . THR A 1 95 ? -21.227 1.758 -2.707 1.00 78.94 95 THR A CA 1
ATOM 757 C C . THR A 1 95 ? -22.710 1.416 -2.536 1.00 78.94 95 THR A C 1
ATOM 759 O O . THR A 1 95 ? -23.079 0.248 -2.494 1.00 78.94 95 THR A O 1
ATOM 762 N N . ASP A 1 96 ? -23.561 2.435 -2.444 1.00 82.69 96 ASP A N 1
ATOM 763 C CA . ASP A 1 96 ? -25.025 2.359 -2.361 1.00 82.69 96 ASP A CA 1
ATOM 764 C C . ASP A 1 96 ? -25.679 1.890 -3.668 1.00 82.69 96 ASP A C 1
ATOM 766 O O . ASP A 1 96 ? -26.661 1.155 -3.634 1.00 82.69 96 ASP A O 1
ATOM 770 N N . LEU A 1 97 ? -25.109 2.268 -4.813 1.00 85.06 97 LEU A N 1
ATOM 771 C CA . LEU A 1 97 ? -25.585 1.872 -6.141 1.00 85.06 97 LEU A CA 1
ATOM 772 C C . LEU A 1 97 ? -25.131 0.463 -6.560 1.00 85.06 97 LEU A C 1
ATOM 774 O O . LEU A 1 97 ? -25.471 0.015 -7.653 1.00 85.06 97 LEU A O 1
ATOM 778 N N . GLY A 1 98 ? -24.346 -0.230 -5.728 1.00 82.38 98 GLY A N 1
ATOM 779 C CA . GLY A 1 98 ? -23.833 -1.566 -6.042 1.00 82.38 98 GLY A CA 1
ATOM 780 C C . GLY A 1 98 ? -22.870 -1.589 -7.233 1.00 82.38 98 GLY A C 1
ATOM 781 O O . GLY A 1 98 ? -22.765 -2.609 -7.913 1.00 82.38 98 GLY A O 1
ATOM 782 N N . LEU A 1 99 ? -22.179 -0.475 -7.510 1.00 82.62 99 LEU A N 1
ATOM 783 C CA . LEU A 1 99 ? -21.207 -0.413 -8.599 1.00 82.62 99 LEU A CA 1
ATOM 784 C C . LEU A 1 99 ? -20.067 -1.398 -8.333 1.00 82.62 99 LEU A C 1
ATOM 786 O O . LEU A 1 99 ? -19.458 -1.393 -7.263 1.00 82.62 99 LEU A O 1
ATOM 790 N N . VAL A 1 100 ? -19.754 -2.217 -9.333 1.00 80.50 100 VAL A N 1
ATOM 791 C CA . VAL A 1 100 ? -18.623 -3.142 -9.269 1.00 80.50 100 VAL A CA 1
ATOM 792 C C . VAL A 1 100 ? -17.380 -2.413 -9.787 1.00 80.50 100 VAL A C 1
ATOM 794 O O . VAL A 1 100 ? -17.383 -1.970 -10.941 1.00 80.50 100 VAL A O 1
ATOM 797 N N . PRO A 1 101 ? -16.318 -2.257 -8.971 1.00 79.19 101 PRO A N 1
ATOM 798 C CA . PRO A 1 101 ? -15.063 -1.688 -9.442 1.00 79.19 101 PRO A CA 1
ATOM 799 C C . PRO A 1 101 ? -14.503 -2.502 -10.608 1.00 79.19 101 PRO A C 1
ATOM 801 O O . PRO A 1 101 ? -14.600 -3.731 -10.627 1.00 79.19 101 PRO A O 1
ATOM 804 N N . ARG A 1 102 ? -13.881 -1.822 -11.576 1.00 82.19 102 ARG A N 1
ATOM 805 C CA . ARG A 1 102 ? -13.180 -2.503 -12.668 1.00 82.19 102 ARG A CA 1
ATOM 806 C C . ARG A 1 102 ? -12.097 -3.409 -12.082 1.00 82.19 102 ARG A C 1
ATOM 808 O O . ARG A 1 102 ? -11.356 -3.007 -11.188 1.00 82.19 102 ARG A O 1
ATOM 815 N N . HIS A 1 103 ? -11.986 -4.615 -12.627 1.00 84.94 103 HIS A N 1
ATOM 816 C CA . HIS A 1 103 ? -10.913 -5.523 -12.261 1.00 84.94 103 HIS A CA 1
ATOM 817 C C . HIS A 1 103 ? -9.577 -5.008 -12.811 1.00 84.94 103 HIS A C 1
ATOM 819 O O . HIS A 1 103 ? -9.389 -4.965 -14.022 1.00 84.94 103 HIS A O 1
ATOM 825 N N . VAL A 1 104 ? -8.647 -4.664 -11.923 1.00 88.31 104 VAL A N 1
ATOM 826 C CA . VAL A 1 104 ? -7.273 -4.271 -12.265 1.00 88.31 104 VAL A CA 1
ATOM 827 C C . VAL A 1 104 ? -6.391 -5.517 -12.177 1.00 88.31 104 VAL A C 1
ATOM 829 O O . VAL A 1 104 ? -6.424 -6.224 -11.174 1.00 88.31 104 VAL A O 1
ATOM 832 N N . LYS A 1 105 ? -5.639 -5.843 -13.227 1.00 88.12 105 LYS A N 1
ATOM 833 C CA . LYS A 1 105 ? -4.676 -6.960 -13.253 1.00 88.12 105 LYS A CA 1
ATOM 834 C C . LYS A 1 105 ? -3.246 -6.446 -13.299 1.00 88.12 105 LYS A C 1
ATOM 836 O O . LYS A 1 105 ? -2.383 -6.972 -12.594 1.00 88.12 105 LYS A O 1
ATOM 841 N N . GLN A 1 106 ? -3.019 -5.425 -14.119 1.00 89.25 106 GLN A N 1
ATOM 842 C CA . GLN A 1 106 ? -1.706 -4.859 -14.375 1.00 89.25 106 GLN A CA 1
ATOM 843 C C . GLN A 1 106 ? -1.673 -3.376 -14.002 1.00 89.25 106 GLN A C 1
ATOM 845 O O . GLN A 1 106 ? -2.532 -2.595 -14.410 1.00 89.25 106 GLN A O 1
ATOM 850 N N . VAL A 1 107 ? -0.659 -2.996 -13.225 1.00 90.88 107 VAL A N 1
ATOM 851 C CA . VAL A 1 107 ? -0.453 -1.626 -12.744 1.00 90.88 107 VAL A CA 1
ATOM 852 C C . VAL A 1 107 ? 0.923 -1.142 -13.181 1.00 90.88 107 VAL A C 1
ATOM 854 O O . VAL A 1 107 ? 1.908 -1.861 -13.016 1.00 90.88 107 VAL A O 1
ATOM 857 N N . ALA A 1 108 ? 1.008 0.080 -13.696 1.00 89.81 108 ALA A N 1
ATOM 858 C CA . ALA A 1 108 ? 2.277 0.736 -13.971 1.00 89.81 108 ALA A CA 1
ATOM 859 C C . ALA A 1 108 ? 2.524 1.900 -13.010 1.00 89.81 108 ALA A C 1
ATOM 861 O O . ALA A 1 108 ? 1.610 2.665 -12.708 1.00 89.81 108 ALA A O 1
ATOM 862 N N . ILE A 1 109 ? 3.765 2.052 -12.556 1.00 89.50 109 ILE A N 1
ATOM 863 C CA . ILE A 1 109 ? 4.213 3.192 -11.754 1.00 89.50 109 ILE A CA 1
ATOM 864 C C . ILE A 1 109 ? 5.245 3.968 -12.560 1.00 89.50 109 ILE A C 1
ATOM 866 O O . ILE A 1 109 ? 6.226 3.409 -13.055 1.00 89.50 109 ILE A O 1
ATOM 870 N N . LEU A 1 110 ? 5.011 5.269 -12.670 1.00 87.12 110 LEU A N 1
ATOM 871 C CA . LEU A 1 110 ? 5.894 6.227 -13.308 1.00 87.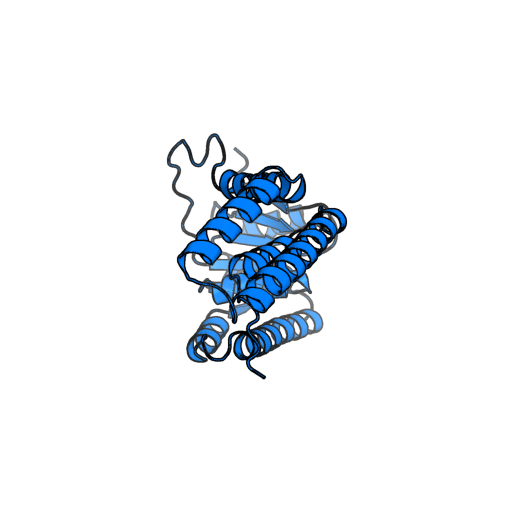12 110 LEU A CA 1
ATOM 872 C C . LEU A 1 110 ? 6.634 7.000 -12.222 1.00 87.12 110 LEU A C 1
ATOM 874 O O . LEU A 1 110 ? 6.011 7.745 -11.466 1.00 87.12 110 LEU A O 1
ATOM 878 N N . GLY A 1 111 ? 7.951 6.830 -12.165 1.00 86.38 111 GLY A N 1
ATOM 879 C CA . GLY A 1 111 ? 8.789 7.424 -11.128 1.00 86.38 111 GLY A CA 1
ATOM 880 C C . GLY A 1 111 ? 8.976 6.480 -9.939 1.00 86.38 111 GLY A C 1
ATOM 881 O O . GLY A 1 111 ? 8.107 6.364 -9.071 1.00 86.38 111 GLY A O 1
ATOM 882 N N . VAL A 1 112 ? 10.134 5.823 -9.862 1.00 86.38 112 VAL A N 1
ATOM 883 C CA . VAL A 1 112 ? 10.473 4.832 -8.820 1.00 86.38 112 VAL A CA 1
ATOM 884 C C . VAL A 1 112 ? 11.327 5.481 -7.727 1.00 86.38 112 VAL A C 1
ATOM 886 O O . VAL A 1 112 ? 12.353 4.966 -7.291 1.00 86.38 112 VAL A O 1
ATOM 889 N N . GLY A 1 113 ? 10.889 6.656 -7.279 1.00 85.19 113 GLY A N 1
ATOM 890 C CA . GLY A 1 113 ? 11.479 7.341 -6.135 1.00 85.19 113 GLY A CA 1
ATOM 891 C C . GLY A 1 113 ? 11.118 6.674 -4.804 1.00 85.19 113 GLY A C 1
ATOM 892 O O . GLY A 1 113 ? 10.696 5.516 -4.738 1.00 85.19 113 GLY A O 1
ATOM 893 N N . LEU A 1 114 ? 11.230 7.441 -3.718 1.00 84.94 114 LEU A N 1
ATOM 894 C CA . LEU A 1 114 ? 10.896 6.977 -2.369 1.00 84.94 114 LEU A CA 1
ATOM 895 C C . LEU A 1 114 ? 9.457 6.428 -2.297 1.00 84.94 114 LEU A C 1
ATOM 897 O O . LEU A 1 114 ? 9.272 5.244 -2.021 1.00 84.94 114 LEU A O 1
ATOM 901 N N . MET A 1 115 ? 8.452 7.247 -2.628 1.00 83.81 115 MET A N 1
ATOM 902 C CA . MET A 1 115 ? 7.042 6.833 -2.567 1.00 83.81 115 MET A CA 1
ATOM 903 C C . MET A 1 115 ? 6.687 5.778 -3.618 1.00 83.81 115 MET A C 1
ATOM 905 O O . MET A 1 115 ? 6.000 4.809 -3.300 1.00 83.81 115 MET A O 1
ATOM 909 N N . GLY A 1 116 ? 7.210 5.905 -4.843 1.00 86.81 116 GLY A N 1
ATOM 910 C CA . GLY A 1 116 ? 7.009 4.921 -5.910 1.00 86.81 116 GLY A CA 1
ATOM 911 C C . GLY A 1 116 ? 7.415 3.507 -5.488 1.00 86.81 116 GLY A C 1
ATOM 912 O O . GLY A 1 116 ? 6.666 2.561 -5.723 1.00 86.81 116 GLY A O 1
ATOM 913 N N . SER A 1 117 ? 8.538 3.362 -4.774 1.00 90.50 117 SER A N 1
ATOM 914 C CA . SER A 1 117 ? 8.996 2.070 -4.242 1.00 90.50 117 SER A CA 1
ATOM 915 C C . SER A 1 117 ? 8.086 1.495 -3.141 1.00 90.50 117 SER A C 1
ATOM 917 O O . SER A 1 117 ? 7.873 0.280 -3.063 1.00 90.50 117 SER A O 1
ATOM 919 N N . GLU A 1 118 ? 7.477 2.344 -2.309 1.00 89.25 118 GLU A N 1
ATOM 920 C CA . GLU A 1 118 ? 6.548 1.899 -1.266 1.00 89.25 118 GLU A CA 1
ATOM 921 C C . GLU A 1 118 ? 5.194 1.484 -1.843 1.00 89.25 118 GLU A C 1
ATOM 923 O O . GLU A 1 118 ? 4.674 0.416 -1.504 1.00 89.25 118 GLU A O 1
ATOM 928 N N . ILE A 1 119 ? 4.660 2.285 -2.768 1.00 89.88 119 ILE A N 1
ATOM 929 C CA . ILE A 1 119 ? 3.442 1.967 -3.519 1.00 89.88 119 ILE A CA 1
ATOM 930 C C . ILE A 1 119 ? 3.652 0.651 -4.271 1.00 89.88 119 ILE A C 1
ATOM 932 O O . ILE A 1 119 ? 2.824 -0.258 -4.159 1.00 89.88 119 ILE A O 1
ATOM 936 N N . ALA A 1 120 ? 4.799 0.506 -4.943 1.00 91.81 120 ALA A N 1
ATOM 937 C CA . ALA A 1 120 ? 5.182 -0.717 -5.630 1.00 91.81 120 ALA A CA 1
ATOM 938 C C . ALA A 1 120 ? 5.115 -1.934 -4.702 1.00 91.81 120 ALA A C 1
ATOM 940 O O . ALA A 1 120 ? 4.442 -2.924 -4.988 1.00 91.81 120 ALA A O 1
ATOM 941 N N . THR A 1 121 ? 5.738 -1.829 -3.529 1.00 90.56 121 THR A N 1
ATOM 942 C CA . THR A 1 121 ? 5.763 -2.915 -2.544 1.00 90.56 121 THR A CA 1
ATOM 943 C C . THR A 1 121 ? 4.353 -3.344 -2.118 1.00 90.56 121 THR A C 1
ATOM 945 O O . THR A 1 121 ? 4.075 -4.540 -2.027 1.00 90.56 121 THR A O 1
ATOM 948 N N . VAL A 1 122 ? 3.432 -2.400 -1.887 1.00 90.00 122 VAL A N 1
ATOM 949 C CA . VAL A 1 122 ? 2.049 -2.706 -1.468 1.00 90.00 122 VAL A CA 1
ATOM 950 C C . VAL A 1 122 ? 1.284 -3.490 -2.539 1.00 90.00 122 VAL A C 1
ATOM 952 O O . VAL A 1 122 ? 0.593 -4.463 -2.219 1.00 90.00 122 VAL A O 1
ATOM 955 N N . PHE A 1 123 ? 1.418 -3.103 -3.806 1.00 92.12 123 PHE A N 1
ATOM 956 C CA . PHE A 1 123 ? 0.777 -3.795 -4.927 1.00 92.12 123 PHE A CA 1
ATOM 957 C C . PHE A 1 123 ? 1.380 -5.182 -5.176 1.00 92.12 123 PHE A C 1
ATOM 959 O O . PHE A 1 123 ? 0.636 -6.145 -5.371 1.00 92.12 123 PHE A O 1
ATOM 966 N N . LEU A 1 124 ? 2.706 -5.316 -5.087 1.00 91.12 124 LEU A N 1
ATOM 967 C CA . LEU A 1 124 ? 3.393 -6.602 -5.227 1.00 91.12 124 LEU A CA 1
ATOM 968 C C . LEU A 1 124 ? 2.987 -7.592 -4.123 1.00 91.12 124 LEU A C 1
ATOM 970 O O . LEU A 1 124 ? 2.688 -8.751 -4.410 1.00 91.12 124 LEU A O 1
ATOM 974 N N . LEU A 1 125 ? 2.880 -7.134 -2.869 1.00 87.56 125 LEU A N 1
ATOM 975 C CA . LEU A 1 125 ? 2.349 -7.940 -1.756 1.00 87.56 125 LEU A CA 1
ATOM 976 C C . LEU A 1 125 ? 0.896 -8.374 -1.978 1.00 87.56 125 LEU A C 1
ATOM 978 O O . LEU A 1 125 ? 0.476 -9.416 -1.476 1.00 87.56 125 LEU A O 1
ATOM 982 N N . SER A 1 126 ? 0.143 -7.576 -2.731 1.00 88.81 126 SER A N 1
ATOM 983 C CA . SER A 1 126 ? -1.245 -7.849 -3.103 1.00 88.81 126 SER A CA 1
ATOM 984 C C . SER A 1 126 ? -1.364 -8.682 -4.390 1.00 88.81 126 SER A C 1
ATOM 986 O O . SER A 1 126 ? -2.474 -8.895 -4.869 1.00 88.81 126 SER A O 1
ATOM 988 N N . ASN A 1 127 ? -0.244 -9.195 -4.922 1.00 90.38 127 ASN A N 1
ATOM 989 C CA . ASN A 1 127 ? -0.173 -10.085 -6.084 1.00 90.38 127 ASN A CA 1
ATOM 990 C C . ASN A 1 127 ? -0.690 -9.444 -7.394 1.00 90.38 127 ASN A C 1
ATOM 992 O O . ASN A 1 127 ? -1.285 -10.128 -8.228 1.00 90.38 127 ASN A O 1
ATOM 996 N N . TYR A 1 128 ? -0.448 -8.142 -7.580 1.00 92.00 128 TYR A N 1
ATOM 997 C CA . TYR A 1 128 ? -0.656 -7.456 -8.860 1.00 92.00 128 TYR A CA 1
ATOM 998 C C . TYR A 1 128 ? 0.590 -7.552 -9.741 1.00 92.00 128 TYR A C 1
ATOM 1000 O O . TYR A 1 128 ? 1.712 -7.491 -9.237 1.00 92.00 128 TYR A O 1
ATOM 1008 N N . TYR A 1 129 ? 0.390 -7.665 -11.057 1.00 93.25 129 TYR A N 1
ATOM 1009 C CA . TYR A 1 129 ? 1.491 -7.544 -12.009 1.00 93.25 129 TYR A CA 1
ATOM 1010 C C . TYR A 1 129 ? 1.889 -6.076 -12.135 1.00 93.25 129 TYR A C 1
ATOM 1012 O O . TYR A 1 129 ? 1.028 -5.214 -12.334 1.00 93.25 129 TYR A O 1
ATOM 1020 N N . MET A 1 130 ? 3.183 -5.796 -12.027 1.00 92.88 130 MET A N 1
ATOM 1021 C CA . MET A 1 130 ? 3.685 -4.437 -11.928 1.00 92.88 130 MET A CA 1
ATOM 1022 C C . MET A 1 130 ? 4.686 -4.101 -13.019 1.00 92.88 130 MET A C 1
ATOM 1024 O O . MET A 1 130 ? 5.637 -4.845 -13.244 1.00 92.88 130 MET A O 1
ATOM 1028 N N . ILE A 1 131 ? 4.518 -2.922 -13.611 1.00 92.00 131 ILE A N 1
ATOM 1029 C CA . ILE A 1 131 ? 5.492 -2.313 -14.510 1.00 92.00 131 ILE A CA 1
ATOM 1030 C C . ILE A 1 131 ? 6.064 -1.059 -13.848 1.00 92.00 131 ILE A C 1
ATOM 1032 O O . ILE A 1 131 ? 5.337 -0.118 -13.540 1.00 92.00 131 ILE A O 1
ATOM 1036 N N . LEU A 1 132 ? 7.372 -1.035 -13.630 1.00 92.06 132 LEU A N 1
ATOM 1037 C CA . LEU A 1 132 ? 8.088 0.150 -13.178 1.00 92.06 132 LEU A CA 1
ATOM 1038 C C . LEU A 1 132 ? 8.725 0.842 -14.369 1.00 92.06 132 LEU A C 1
ATOM 1040 O O . LEU A 1 132 ? 9.476 0.212 -15.117 1.00 92.06 132 LEU A O 1
ATOM 1044 N N . LYS A 1 133 ? 8.458 2.138 -14.504 1.00 89.31 133 LYS A N 1
ATOM 1045 C CA . LYS A 1 133 ? 9.133 2.983 -15.479 1.00 89.31 133 LYS A CA 1
ATOM 1046 C C . LYS A 1 133 ? 9.798 4.163 -14.792 1.00 89.31 133 LYS A C 1
ATOM 1048 O O . LYS A 1 133 ? 9.157 4.947 -14.092 1.00 89.31 133 LYS A O 1
ATOM 1053 N N . GLU A 1 134 ? 11.084 4.310 -15.066 1.00 87.56 134 GLU A N 1
ATOM 1054 C CA . GLU A 1 134 ? 11.938 5.392 -14.591 1.00 87.56 134 GLU A CA 1
ATOM 1055 C C . GLU A 1 134 ? 12.864 5.821 -15.733 1.00 87.56 134 GLU A C 1
ATOM 1057 O O . GLU A 1 134 ? 13.181 5.024 -16.610 1.00 87.56 134 GLU A O 1
ATOM 1062 N N . VAL A 1 135 ? 13.239 7.097 -15.765 1.00 86.06 135 VAL A N 1
ATOM 1063 C CA . VAL A 1 135 ? 14.153 7.650 -16.776 1.00 86.06 135 VAL A CA 1
ATOM 1064 C C . VAL A 1 135 ? 15.610 7.492 -16.344 1.00 86.06 135 VAL A C 1
ATOM 1066 O O . VAL A 1 135 ? 16.486 7.351 -17.187 1.00 86.06 135 VAL A O 1
ATOM 1069 N N . ASN A 1 136 ? 15.874 7.543 -15.037 1.00 86.38 136 ASN A N 1
ATOM 1070 C CA . ASN A 1 136 ? 17.218 7.479 -14.477 1.00 86.38 136 ASN A CA 1
ATOM 1071 C C . ASN A 1 136 ? 17.517 6.096 -13.879 1.00 86.38 136 ASN A C 1
ATOM 1073 O O . ASN A 1 136 ? 16.927 5.720 -12.864 1.00 86.38 136 ASN A O 1
ATOM 1077 N N . ASP A 1 137 ? 18.495 5.395 -14.454 1.00 90.12 137 ASP A N 1
ATOM 1078 C CA . ASP A 1 137 ? 18.953 4.074 -14.000 1.00 90.12 137 ASP A CA 1
ATOM 1079 C C . ASP A 1 137 ? 19.349 4.043 -12.519 1.00 90.12 137 ASP A C 1
ATOM 1081 O O . ASP A 1 137 ? 19.004 3.106 -11.803 1.00 90.12 137 ASP A O 1
ATOM 1085 N N . ILE A 1 138 ? 20.000 5.099 -12.023 1.00 90.88 138 ILE A N 1
ATOM 1086 C CA . ILE A 1 138 ? 20.451 5.189 -10.626 1.00 90.88 138 ILE A CA 1
ATOM 1087 C C . ILE A 1 138 ? 19.244 5.227 -9.683 1.00 90.88 138 ILE A C 1
ATOM 1089 O O . ILE A 1 138 ? 19.234 4.592 -8.628 1.00 90.88 138 ILE A O 1
ATOM 1093 N N . VAL A 1 139 ? 18.205 5.979 -10.057 1.00 89.00 139 VAL A N 1
ATOM 1094 C CA . VAL A 1 139 ? 16.971 6.082 -9.265 1.00 89.00 139 VAL A CA 1
ATOM 1095 C C . VAL A 1 139 ? 16.203 4.766 -9.318 1.00 89.00 139 VAL A C 1
ATOM 1097 O O . VAL A 1 139 ? 15.694 4.315 -8.294 1.00 89.00 139 VAL A O 1
ATOM 1100 N N . LEU A 1 140 ? 16.167 4.134 -10.489 1.00 91.25 140 LEU A N 1
ATOM 1101 C CA . LEU A 1 140 ? 15.496 2.865 -10.721 1.00 91.25 140 LEU A CA 1
ATOM 1102 C C . LEU A 1 140 ? 16.101 1.730 -9.894 1.00 91.25 140 LEU A C 1
ATOM 1104 O O . LEU A 1 140 ? 15.374 1.043 -9.176 1.00 91.25 140 LEU A O 1
ATOM 1108 N N . GLU A 1 141 ? 17.421 1.562 -9.955 1.00 92.44 141 GLU A N 1
ATOM 1109 C CA . GLU A 1 141 ? 18.148 0.552 -9.187 1.00 92.44 141 GLU A CA 1
ATOM 1110 C C . GLU A 1 141 ? 17.959 0.784 -7.684 1.00 92.44 141 GLU A C 1
ATOM 1112 O O . GLU A 1 141 ? 17.519 -0.115 -6.963 1.00 92.44 141 GLU A O 1
ATOM 1117 N N . ALA A 1 142 ? 18.128 2.029 -7.225 1.00 92.88 142 ALA A N 1
ATOM 1118 C CA . ALA A 1 142 ? 17.885 2.386 -5.832 1.00 92.88 142 ALA A CA 1
ATOM 1119 C C . ALA A 1 142 ? 16.423 2.140 -5.405 1.00 92.88 142 ALA A C 1
ATOM 1121 O O . ALA A 1 142 ? 16.148 1.821 -4.246 1.00 92.88 142 ALA A O 1
ATOM 1122 N N . GLY A 1 143 ? 15.453 2.319 -6.303 1.00 91.62 143 GLY A N 1
ATOM 1123 C CA . GLY A 1 143 ? 14.042 2.019 -6.068 1.00 91.62 143 GLY A CA 1
ATOM 1124 C C . GLY A 1 143 ? 13.784 0.520 -5.897 1.00 91.62 143 GLY A C 1
ATOM 1125 O O . GLY A 1 143 ? 13.108 0.107 -4.952 1.00 91.62 143 GLY A O 1
ATOM 1126 N N . ILE A 1 144 ? 14.379 -0.305 -6.760 1.00 92.12 144 ILE A N 1
ATOM 1127 C CA . ILE A 1 144 ? 14.308 -1.772 -6.686 1.00 92.12 144 ILE A CA 1
ATOM 1128 C C . ILE A 1 144 ? 14.957 -2.283 -5.396 1.00 92.12 144 ILE A C 1
ATOM 1130 O O . ILE A 1 144 ? 14.406 -3.166 -4.732 1.00 92.12 144 ILE A O 1
ATOM 1134 N N . ASP A 1 145 ? 16.088 -1.711 -4.997 1.00 93.88 145 ASP A N 1
ATOM 1135 C CA . ASP A 1 145 ? 16.771 -2.097 -3.764 1.00 93.88 145 ASP A CA 1
ATOM 1136 C C . ASP A 1 145 ? 15.955 -1.753 -2.519 1.00 93.88 145 ASP A C 1
ATOM 1138 O O . ASP A 1 145 ? 15.874 -2.566 -1.596 1.00 93.88 145 ASP A O 1
ATOM 1142 N N . ARG A 1 146 ? 15.249 -0.615 -2.513 1.00 93.44 146 ARG A N 1
ATOM 1143 C CA . ARG A 1 146 ? 14.289 -0.285 -1.446 1.00 93.44 146 ARG A CA 1
ATOM 1144 C C . ARG A 1 146 ? 13.154 -1.304 -1.361 1.00 93.44 146 ARG A C 1
ATOM 1146 O O . ARG A 1 146 ? 12.818 -1.731 -0.257 1.00 93.44 146 ARG A O 1
ATOM 1153 N N . ILE A 1 147 ? 12.604 -1.736 -2.500 1.00 92.38 147 ILE A N 1
ATOM 1154 C CA . ILE A 1 147 ? 11.560 -2.776 -2.551 1.00 92.38 147 ILE A CA 1
ATOM 1155 C C . ILE A 1 147 ? 12.085 -4.082 -1.934 1.00 92.38 147 ILE A C 1
ATOM 1157 O O . ILE A 1 147 ? 11.456 -4.649 -1.036 1.00 92.38 147 ILE A O 1
ATOM 1161 N N . LYS A 1 148 ? 13.270 -4.541 -2.356 1.00 90.69 148 LYS A N 1
ATOM 1162 C CA . LYS A 1 148 ? 13.911 -5.753 -1.815 1.00 90.69 148 LYS A CA 1
ATOM 1163 C C . LYS A 1 148 ? 14.177 -5.634 -0.313 1.00 90.69 148 LYS A C 1
ATOM 1165 O O . LYS A 1 148 ? 13.817 -6.535 0.444 1.00 90.69 148 LYS A O 1
ATOM 1170 N N . ALA A 1 149 ? 14.750 -4.518 0.134 1.00 91.00 149 ALA A N 1
ATOM 1171 C CA . ALA A 1 149 ? 15.026 -4.266 1.545 1.00 91.00 149 ALA A CA 1
ATOM 1172 C C . ALA A 1 149 ? 13.741 -4.283 2.387 1.00 91.00 149 ALA A C 1
ATOM 1174 O O . ALA A 1 149 ? 13.711 -4.883 3.463 1.00 91.00 149 ALA A O 1
ATOM 1175 N N . LYS A 1 150 ? 12.645 -3.699 1.882 1.00 88.56 150 LYS A N 1
ATOM 1176 C CA . LYS A 1 150 ? 11.344 -3.722 2.561 1.00 88.56 150 LYS A CA 1
ATOM 1177 C C . LYS A 1 150 ? 10.810 -5.144 2.700 1.00 88.56 150 LYS A C 1
ATOM 1179 O O . LYS A 1 150 ? 10.317 -5.489 3.770 1.00 88.56 150 LYS A O 1
ATOM 1184 N N . PHE A 1 151 ? 10.940 -5.983 1.673 1.00 86.19 151 PHE A N 1
ATOM 1185 C CA . PHE A 1 151 ? 10.552 -7.392 1.769 1.00 86.19 151 PHE A CA 1
ATOM 1186 C C . PHE A 1 151 ? 11.346 -8.146 2.836 1.00 86.19 151 PHE A C 1
ATOM 1188 O O . PHE A 1 151 ? 10.747 -8.883 3.618 1.00 86.19 151 PHE A O 1
ATOM 1195 N N . ILE A 1 152 ? 12.656 -7.906 2.932 1.00 84.56 152 ILE A N 1
ATOM 1196 C CA . ILE A 1 152 ? 13.507 -8.493 3.976 1.00 84.56 152 ILE A CA 1
ATOM 1197 C C . ILE A 1 152 ? 13.034 -8.046 5.368 1.00 84.56 152 ILE A C 1
ATOM 1199 O O . ILE A 1 152 ? 12.806 -8.881 6.242 1.00 84.56 152 ILE A O 1
ATOM 1203 N N . ILE A 1 153 ? 12.815 -6.743 5.570 1.00 84.69 153 ILE A N 1
ATOM 1204 C CA .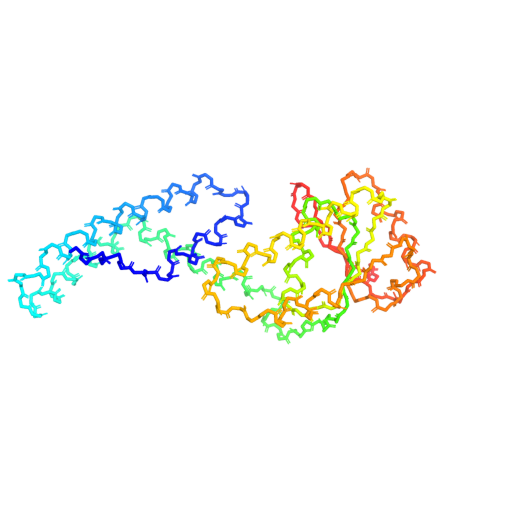 ILE A 1 153 ? 12.320 -6.200 6.846 1.00 84.69 153 ILE A CA 1
ATOM 1205 C C . ILE A 1 153 ? 10.963 -6.813 7.210 1.00 84.69 153 ILE A C 1
ATOM 1207 O O . ILE A 1 153 ? 10.760 -7.218 8.351 1.00 84.69 153 ILE A O 1
ATOM 1211 N N . LEU A 1 154 ? 10.036 -6.912 6.253 1.00 80.12 154 LEU A N 1
ATOM 1212 C CA . LEU A 1 154 ? 8.719 -7.507 6.480 1.00 80.12 154 LEU A CA 1
ATOM 1213 C C . LEU A 1 154 ? 8.825 -8.995 6.830 1.00 80.12 154 LEU A C 1
ATOM 1215 O O . LEU A 1 154 ? 8.143 -9.448 7.746 1.00 80.12 154 LEU A O 1
ATOM 1219 N N . PHE A 1 155 ? 9.694 -9.748 6.157 1.00 78.06 155 PHE A N 1
ATOM 1220 C CA . PHE A 1 155 ? 9.944 -11.151 6.481 1.00 78.06 155 PHE A CA 1
ATOM 1221 C C . PHE A 1 155 ? 10.376 -11.328 7.945 1.00 78.06 155 PHE A C 1
ATOM 1223 O O . PHE A 1 155 ? 9.782 -12.133 8.665 1.00 78.06 155 PHE A O 1
ATOM 1230 N N . PHE A 1 156 ? 11.334 -10.521 8.414 1.00 76.44 156 PHE A N 1
ATOM 1231 C CA . PHE A 1 156 ? 11.788 -10.564 9.807 1.00 76.44 156 PHE A CA 1
ATOM 1232 C C . PHE A 1 156 ? 10.727 -10.061 10.797 1.00 76.44 156 PHE A C 1
ATOM 1234 O O . PHE A 1 156 ? 10.524 -10.670 11.847 1.00 76.44 156 PHE A O 1
ATOM 1241 N N . TYR A 1 157 ? 10.013 -8.981 10.466 1.00 71.88 157 TYR A N 1
ATOM 1242 C CA . TYR A 1 157 ? 9.042 -8.350 11.364 1.00 71.88 157 TYR A CA 1
ATOM 1243 C C . TYR A 1 157 ? 7.822 -9.236 11.655 1.00 71.88 157 TYR A C 1
ATOM 1245 O O . TYR A 1 157 ? 7.288 -9.215 12.763 1.00 71.88 157 TYR A O 1
ATOM 1253 N N . TYR A 1 158 ? 7.381 -10.043 10.688 1.00 67.25 158 TYR A N 1
ATOM 1254 C CA . TYR A 1 158 ? 6.211 -10.914 10.846 1.00 67.25 158 TYR A CA 1
ATOM 1255 C C . TYR A 1 158 ? 6.503 -12.271 11.519 1.00 67.25 158 TYR A C 1
ATOM 1257 O O . TYR A 1 158 ? 5.615 -13.127 11.521 1.00 67.25 158 TYR A O 1
ATOM 1265 N N . TYR A 1 159 ? 7.687 -12.476 12.122 1.00 55.78 159 TYR A N 1
ATOM 1266 C CA . TYR A 1 159 ? 8.054 -13.707 12.852 1.00 55.78 159 TYR A CA 1
ATOM 1267 C C . TYR A 1 159 ? 7.687 -14.980 12.061 1.00 55.78 159 TYR A C 1
ATOM 1269 O O . TYR A 1 159 ? 6.884 -15.798 12.504 1.00 55.78 159 TYR A O 1
ATOM 1277 N N . PHE A 1 160 ? 8.225 -15.122 10.844 1.00 53.78 160 PHE A N 1
ATOM 1278 C CA . PHE A 1 160 ? 8.030 -16.301 9.979 1.00 53.78 160 PHE A CA 1
ATOM 1279 C C . PHE A 1 160 ? 6.583 -16.598 9.516 1.00 53.78 160 PHE A C 1
ATOM 1281 O O . PHE A 1 160 ? 6.359 -17.612 8.860 1.00 53.78 160 PHE A O 1
ATOM 1288 N N . ASN A 1 161 ? 5.598 -15.716 9.746 1.00 59.25 161 ASN A N 1
ATOM 1289 C CA . ASN A 1 161 ? 4.223 -15.916 9.242 1.00 59.25 161 ASN A CA 1
ATOM 1290 C C . ASN A 1 161 ? 4.046 -15.622 7.738 1.00 59.25 161 ASN A C 1
ATOM 1292 O O . ASN A 1 161 ? 2.974 -15.860 7.176 1.00 59.25 161 ASN A O 1
ATOM 1296 N N . LEU A 1 162 ? 5.070 -15.080 7.072 1.00 63.69 162 LEU A N 1
ATOM 1297 C CA . LEU A 1 162 ? 5.071 -14.855 5.628 1.00 63.69 162 LEU A CA 1
ATOM 1298 C C . LEU A 1 162 ? 6.086 -15.800 4.968 1.00 63.69 162 LEU A C 1
ATOM 1300 O O . LEU A 1 162 ? 7.288 -15.609 5.157 1.00 63.69 162 LEU A O 1
ATOM 1304 N N . PRO A 1 163 ? 5.634 -16.813 4.204 1.00 71.25 163 PRO A N 1
ATOM 1305 C CA . PRO A 1 163 ? 6.536 -17.748 3.542 1.00 71.25 163 PRO A CA 1
ATOM 1306 C C . PRO A 1 163 ? 7.359 -17.043 2.460 1.00 71.25 163 PRO A C 1
ATOM 1308 O O . PRO A 1 163 ? 6.831 -16.220 1.707 1.00 71.25 163 PRO A O 1
ATOM 1311 N N . LEU A 1 164 ? 8.642 -17.406 2.364 1.00 76.56 164 LEU A N 1
ATOM 1312 C CA . LEU A 1 164 ? 9.612 -16.829 1.422 1.00 76.56 164 LEU A CA 1
ATOM 1313 C C . LEU A 1 164 ? 9.122 -16.879 -0.036 1.00 76.56 164 LEU A C 1
ATOM 1315 O O . LEU A 1 164 ? 9.359 -15.956 -0.814 1.00 76.56 164 LEU A O 1
ATOM 1319 N N . GLU A 1 165 ? 8.360 -17.917 -0.376 1.00 80.69 165 GLU A N 1
ATOM 1320 C CA . GLU A 1 165 ? 7.726 -18.113 -1.681 1.00 80.69 165 GLU A CA 1
ATOM 1321 C C . GLU A 1 165 ? 6.854 -16.929 -2.112 1.00 80.69 165 GLU A C 1
ATOM 1323 O O . GLU A 1 165 ? 6.848 -16.566 -3.289 1.00 80.69 165 GLU A O 1
ATOM 1328 N N . LYS A 1 166 ? 6.154 -16.273 -1.172 1.00 80.38 166 LYS A N 1
ATOM 1329 C CA . LYS A 1 166 ? 5.345 -15.088 -1.489 1.00 80.38 166 LYS A CA 1
ATOM 1330 C C . LYS A 1 166 ? 6.209 -13.937 -1.984 1.00 80.38 166 LYS A C 1
ATOM 1332 O O . LYS A 1 166 ? 5.776 -13.219 -2.877 1.00 80.38 166 LYS A O 1
ATOM 1337 N N . PHE A 1 167 ? 7.414 -13.770 -1.443 1.00 80.00 167 PHE A N 1
ATOM 1338 C CA . PHE A 1 167 ? 8.323 -12.700 -1.853 1.00 80.00 167 PHE A CA 1
ATOM 1339 C C . PHE A 1 167 ? 8.980 -12.995 -3.194 1.00 80.00 167 PHE A C 1
ATOM 1341 O O . PHE A 1 167 ? 9.028 -12.119 -4.050 1.00 80.00 167 PHE A O 1
ATOM 1348 N N . VAL A 1 168 ? 9.417 -14.238 -3.412 1.00 84.75 168 VAL A N 1
ATOM 1349 C CA . VAL A 1 168 ? 9.962 -14.666 -4.710 1.00 84.75 168 VAL A CA 1
ATOM 1350 C C . VAL A 1 168 ? 8.913 -14.495 -5.809 1.00 84.75 168 VAL A C 1
ATOM 1352 O O . VAL A 1 168 ? 9.207 -13.935 -6.862 1.00 84.75 168 VAL A O 1
ATOM 1355 N N . LYS A 1 169 ? 7.665 -14.892 -5.535 1.00 88.31 169 LYS A N 1
ATOM 1356 C CA . LYS A 1 169 ? 6.538 -14.675 -6.447 1.00 88.31 169 LYS A CA 1
ATOM 1357 C C . LYS A 1 169 ? 6.231 -13.191 -6.648 1.00 88.31 169 LYS A C 1
ATOM 1359 O O . LYS A 1 169 ? 5.967 -12.771 -7.763 1.00 88.31 169 LYS A O 1
ATOM 1364 N N . ALA A 1 170 ? 6.259 -12.384 -5.590 1.00 86.88 170 ALA A N 1
ATOM 1365 C CA . ALA A 1 170 ? 6.035 -10.948 -5.709 1.00 86.88 170 ALA A CA 1
ATOM 1366 C C . ALA A 1 170 ? 7.097 -10.295 -6.610 1.00 86.88 170 ALA A C 1
ATOM 1368 O O . ALA A 1 170 ? 6.759 -9.517 -7.491 1.00 86.88 170 ALA A O 1
ATOM 1369 N N . LEU A 1 171 ? 8.371 -10.661 -6.457 1.00 86.94 171 LEU A N 1
ATOM 1370 C CA . LEU A 1 171 ? 9.445 -10.142 -7.305 1.00 86.94 171 LEU A CA 1
ATOM 1371 C C . LEU A 1 171 ? 9.344 -10.621 -8.759 1.00 86.94 171 LEU A C 1
ATOM 1373 O O . LEU A 1 171 ? 9.714 -9.869 -9.653 1.00 86.94 171 LEU A O 1
ATOM 1377 N N . SER A 1 172 ? 8.808 -11.817 -9.029 1.00 92.56 172 SER A N 1
ATOM 1378 C CA . SER A 1 172 ? 8.602 -12.281 -10.411 1.00 92.56 172 SER A CA 1
ATOM 1379 C C . SER A 1 172 ? 7.460 -11.565 -11.141 1.00 92.56 172 SER A C 1
ATOM 1381 O O . SER A 1 172 ? 7.410 -11.586 -12.369 1.00 92.56 172 SER A O 1
ATOM 1383 N N . LEU A 1 173 ? 6.560 -10.905 -10.405 1.00 93.50 173 LEU A N 1
ATOM 1384 C CA . LEU A 1 173 ? 5.500 -10.057 -10.958 1.00 93.50 173 LEU A CA 1
ATOM 1385 C C . LEU A 1 173 ? 5.985 -8.644 -11.316 1.00 93.50 173 LEU A C 1
ATOM 1387 O O . LEU A 1 173 ? 5.213 -7.867 -11.878 1.00 93.50 173 LEU A O 1
ATOM 1391 N N . LEU A 1 174 ? 7.232 -8.305 -10.981 1.00 93.38 174 LEU A N 1
ATOM 1392 C CA . LEU A 1 174 ? 7.824 -7.002 -11.236 1.00 93.38 174 LEU A CA 1
ATOM 1393 C C . LEU A 1 174 ? 8.561 -6.993 -12.579 1.00 93.38 174 LEU A C 1
ATOM 1395 O O . LEU A 1 174 ? 9.522 -7.734 -12.777 1.00 93.38 174 LEU A O 1
ATOM 1399 N N . LYS A 1 175 ? 8.153 -6.103 -13.482 1.00 93.19 175 LYS A N 1
ATOM 1400 C CA . LYS A 1 175 ? 8.841 -5.818 -14.742 1.00 93.19 175 LYS A CA 1
ATOM 1401 C C . LYS A 1 175 ? 9.327 -4.376 -14.757 1.00 93.19 175 LYS A C 1
ATOM 1403 O O . LYS A 1 175 ? 8.608 -3.463 -14.367 1.00 93.19 175 LYS A O 1
ATOM 1408 N N . VAL A 1 176 ? 10.541 -4.179 -15.249 1.00 92.31 176 VAL A N 1
ATOM 1409 C CA . VAL A 1 176 ? 11.143 -2.860 -15.441 1.00 92.31 176 VAL A CA 1
ATOM 1410 C C . VAL A 1 176 ? 11.130 -2.525 -16.929 1.00 92.31 176 VAL A C 1
ATOM 1412 O O . VAL A 1 176 ? 11.382 -3.400 -17.758 1.00 92.31 176 VAL A O 1
ATOM 1415 N N . THR A 1 177 ? 10.806 -1.281 -17.270 1.00 88.25 177 THR A N 1
ATOM 1416 C CA . THR A 1 177 ? 10.814 -0.779 -18.648 1.00 88.25 177 THR A CA 1
ATOM 1417 C C . THR A 1 177 ? 11.275 0.674 -18.693 1.00 88.25 177 THR A C 1
ATOM 1419 O O . THR A 1 177 ? 11.006 1.446 -17.774 1.00 88.25 177 THR A O 1
ATOM 1422 N N . PHE A 1 178 ? 11.922 1.055 -19.788 1.00 84.81 178 PHE A N 1
ATOM 1423 C CA . PHE A 1 178 ? 12.236 2.452 -20.101 1.00 84.81 178 PHE A CA 1
ATOM 1424 C C . PHE A 1 178 ? 11.226 3.051 -21.085 1.00 84.81 178 PHE A C 1
ATOM 1426 O O . PHE A 1 178 ? 10.982 4.260 -21.073 1.00 84.81 178 PHE A O 1
ATOM 1433 N N . ASP A 1 179 ? 10.572 2.185 -21.862 1.00 81.25 179 ASP A N 1
ATOM 1434 C CA . ASP A 1 179 ? 9.659 2.552 -22.936 1.00 81.25 179 ASP A CA 1
ATOM 1435 C C . ASP A 1 179 ? 8.192 2.385 -22.537 1.00 81.25 179 ASP A C 1
ATOM 1437 O O . ASP A 1 179 ? 7.828 1.581 -21.672 1.00 81.25 179 ASP A O 1
ATOM 1441 N N . TYR A 1 180 ? 7.331 3.128 -23.231 1.00 78.12 180 TYR A N 1
ATOM 1442 C CA . TYR A 1 180 ? 5.882 3.106 -23.026 1.00 78.12 180 TYR A CA 1
ATOM 1443 C C . TYR A 1 180 ? 5.163 2.005 -23.815 1.00 78.12 180 TYR A C 1
ATOM 1445 O O . TYR A 1 180 ? 3.965 1.824 -23.636 1.00 78.12 180 TYR A O 1
ATOM 1453 N N . GLU A 1 181 ? 5.841 1.238 -24.672 1.00 77.69 181 GLU A N 1
ATOM 1454 C CA . GLU A 1 181 ? 5.163 0.222 -25.495 1.00 77.69 181 GLU A CA 1
ATOM 14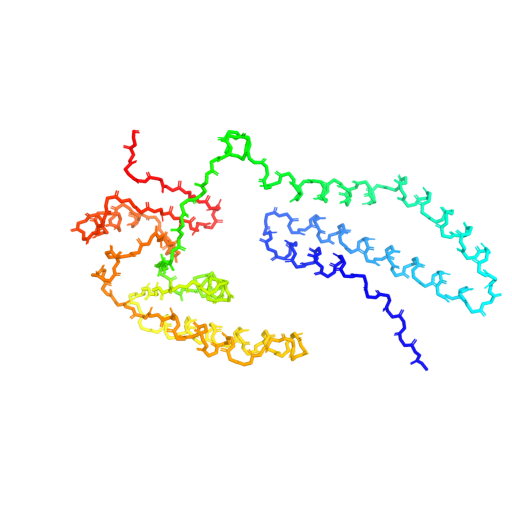55 C C . GLU A 1 181 ? 4.460 -0.850 -24.656 1.00 77.69 181 GLU A C 1
ATOM 1457 O O . GLU A 1 181 ? 3.368 -1.304 -24.996 1.00 77.69 181 GLU A O 1
ATOM 1462 N N . THR A 1 182 ? 5.044 -1.198 -23.507 1.00 78.62 182 THR A N 1
ATOM 1463 C CA . THR A 1 182 ? 4.471 -2.167 -22.567 1.00 78.62 182 THR A CA 1
ATOM 1464 C C . THR A 1 182 ? 3.265 -1.628 -21.803 1.00 78.62 182 THR A C 1
ATOM 1466 O O . THR A 1 182 ? 2.681 -2.370 -21.023 1.00 78.62 182 THR A O 1
ATOM 1469 N N . PHE A 1 183 ? 2.907 -0.352 -21.975 1.00 80.38 183 PHE A N 1
ATOM 1470 C CA . PHE A 1 183 ? 1.767 0.242 -21.281 1.00 80.38 183 PHE A CA 1
ATOM 1471 C C . PHE A 1 183 ? 0.441 -0.151 -21.924 1.00 80.38 183 PHE A C 1
ATOM 1473 O O . PHE A 1 183 ? -0.568 -0.093 -21.240 1.00 80.38 183 PHE A O 1
ATOM 1480 N N . ARG A 1 184 ? 0.451 -0.635 -23.175 1.00 78.12 184 ARG A N 1
ATOM 1481 C CA . ARG A 1 184 ? -0.737 -1.067 -23.933 1.00 78.12 184 ARG A CA 1
ATOM 1482 C C . ARG A 1 184 ? -1.697 -1.982 -23.180 1.00 78.12 184 ARG A C 1
ATOM 1484 O O . ARG A 1 184 ? -2.891 -1.895 -23.412 1.00 78.12 184 ARG A O 1
ATOM 1491 N N . ASP A 1 185 ? -1.199 -2.834 -22.297 1.00 80.31 185 ASP A N 1
ATOM 1492 C CA . ASP A 1 185 ? -2.030 -3.808 -21.583 1.00 80.31 185 ASP A CA 1
ATOM 1493 C C . ASP A 1 185 ? -2.238 -3.438 -20.101 1.00 80.31 185 ASP A C 1
ATOM 1495 O O . ASP A 1 185 ? -2.744 -4.242 -19.315 1.00 80.31 185 ASP A O 1
ATOM 1499 N N . VAL A 1 186 ? -1.846 -2.222 -19.700 1.00 84.56 186 VAL A N 1
ATOM 1500 C CA . VAL A 1 186 ? -1.923 -1.751 -18.314 1.00 84.56 186 VAL A CA 1
ATOM 1501 C C . VAL A 1 186 ? -3.332 -1.244 -18.002 1.00 84.56 186 VAL A C 1
ATOM 1503 O O . VAL A 1 186 ? -3.885 -0.410 -18.710 1.00 84.56 186 VAL A O 1
ATOM 1506 N N . ASP A 1 187 ? -3.899 -1.676 -16.876 1.00 83.94 187 ASP A N 1
ATOM 1507 C CA . ASP A 1 187 ? -5.239 -1.252 -16.451 1.00 83.94 187 ASP A CA 1
ATOM 1508 C C . ASP A 1 187 ? -5.220 0.064 -15.651 1.00 83.94 187 ASP A C 1
ATOM 1510 O O . ASP A 1 187 ? -6.197 0.820 -15.633 1.00 83.94 187 ASP A O 1
ATOM 1514 N N . MET A 1 188 ? -4.116 0.330 -14.944 1.00 84.62 188 MET A N 1
ATOM 1515 C CA . MET A 1 188 ? -3.957 1.479 -14.052 1.00 84.62 188 MET A CA 1
ATOM 1516 C C . MET A 1 188 ? -2.532 2.026 -14.099 1.00 84.62 188 MET A C 1
ATOM 1518 O O . MET A 1 188 ? -1.569 1.275 -13.960 1.00 84.62 188 MET A O 1
ATOM 1522 N N . VAL A 1 189 ? -2.401 3.346 -14.221 1.00 83.88 189 VAL A N 1
ATOM 1523 C CA . VAL A 1 189 ? -1.113 4.043 -14.191 1.00 83.88 189 VAL A CA 1
ATOM 1524 C C . VAL A 1 189 ? -1.079 4.968 -12.977 1.00 83.88 189 VAL A C 1
ATOM 1526 O O . VAL A 1 189 ? -2.017 5.722 -12.721 1.00 83.88 189 VAL A O 1
ATOM 1529 N N . ILE A 1 190 ? 0.003 4.908 -12.212 1.00 84.69 190 ILE A N 1
ATOM 1530 C CA . ILE A 1 190 ? 0.241 5.762 -11.050 1.00 84.69 190 ILE A CA 1
ATOM 1531 C C . ILE A 1 190 ? 1.425 6.657 -11.372 1.00 84.69 190 ILE A C 1
ATOM 1533 O O . ILE A 1 190 ? 2.518 6.167 -11.657 1.00 84.69 190 ILE A O 1
ATOM 1537 N N . GLU A 1 191 ? 1.212 7.964 -11.326 1.00 80.25 191 GLU A N 1
ATOM 1538 C CA . GLU A 1 191 ? 2.274 8.943 -11.516 1.00 80.25 191 GLU A CA 1
ATOM 1539 C C . GLU A 1 191 ? 2.776 9.424 -10.159 1.00 80.25 191 GLU A C 1
ATOM 1541 O O . GLU A 1 191 ? 2.009 9.894 -9.315 1.00 80.25 191 GLU A O 1
ATOM 1546 N N . ASN A 1 192 ? 4.084 9.287 -9.971 1.00 76.69 192 ASN A N 1
ATOM 1547 C CA . ASN A 1 192 ? 4.813 9.713 -8.790 1.00 76.69 192 ASN A CA 1
ATOM 1548 C C . ASN A 1 192 ? 6.105 10.432 -9.221 1.00 76.69 192 ASN A C 1
ATOM 1550 O O . ASN A 1 192 ? 7.217 10.057 -8.842 1.00 76.69 192 ASN A O 1
ATOM 1554 N N . ILE A 1 193 ? 5.949 11.437 -10.085 1.00 70.75 193 ILE A N 1
ATOM 1555 C CA . ILE A 1 193 ? 7.036 12.280 -10.586 1.00 70.75 193 ILE A CA 1
ATOM 1556 C C . ILE A 1 193 ? 6.873 13.665 -9.958 1.00 70.75 193 ILE A C 1
ATOM 1558 O O . ILE A 1 193 ? 5.801 14.261 -10.029 1.00 70.75 193 ILE A O 1
ATOM 1562 N N . ALA A 1 194 ? 7.934 14.184 -9.341 1.00 61.56 194 ALA A N 1
ATOM 1563 C CA . ALA A 1 194 ? 7.914 15.517 -8.748 1.00 61.56 194 ALA A CA 1
ATOM 1564 C C . ALA A 1 194 ? 7.942 16.608 -9.840 1.00 61.56 194 ALA A C 1
ATOM 1566 O 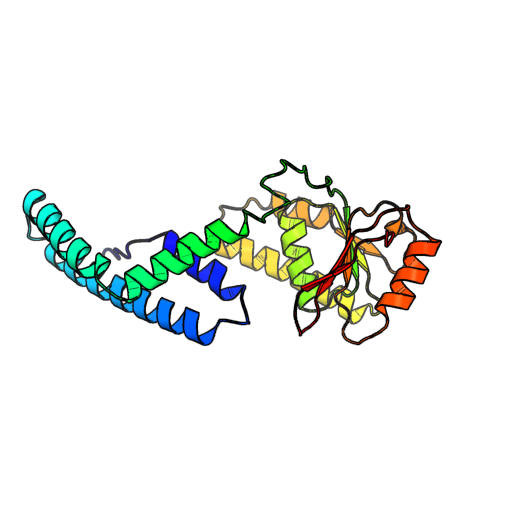O . ALA A 1 194 ? 8.844 16.623 -10.680 1.00 61.56 194 ALA A O 1
ATOM 1567 N N . GLY A 1 195 ? 6.976 17.538 -9.797 1.00 53.44 195 GLY A N 1
ATOM 1568 C CA . GLY A 1 195 ? 6.904 18.735 -10.650 1.00 53.44 195 GLY A CA 1
ATOM 1569 C C . GLY A 1 195 ? 5.751 18.748 -11.671 1.00 53.44 195 GLY A C 1
ATOM 1570 O O . GLY A 1 195 ? 5.606 17.853 -12.500 1.00 53.44 195 GLY A O 1
ATOM 1571 N N . ALA A 1 196 ? 4.936 19.809 -11.665 1.00 49.28 196 ALA A N 1
ATOM 1572 C CA . ALA A 1 196 ? 3.937 20.077 -12.712 1.00 49.28 196 ALA A CA 1
ATOM 1573 C C . ALA A 1 196 ? 4.581 20.733 -13.962 1.00 49.28 196 ALA A C 1
ATOM 1575 O O . ALA A 1 196 ? 5.590 21.421 -13.808 1.00 49.28 196 ALA A O 1
ATOM 1576 N N . PRO A 1 197 ? 4.019 20.643 -15.194 1.00 49.94 197 PRO A N 1
ATOM 1577 C CA . PRO A 1 197 ? 2.949 19.798 -15.713 1.00 49.94 197 PRO A CA 1
ATOM 1578 C C . PRO A 1 197 ? 3.514 18.822 -16.772 1.00 49.94 197 PRO A C 1
ATOM 1580 O O . PRO A 1 197 ? 3.389 19.046 -17.981 1.00 49.94 197 PRO A O 1
ATOM 1583 N N . MET A 1 198 ? 4.145 17.723 -16.347 1.00 54.22 198 MET A N 1
ATOM 1584 C CA . MET A 1 198 ? 4.425 16.602 -17.259 1.00 54.22 198 MET A CA 1
ATOM 1585 C C . MET A 1 198 ? 3.214 15.688 -17.452 1.00 54.22 198 MET A C 1
ATOM 1587 O O . MET A 1 198 ? 3.122 15.074 -18.510 1.00 54.22 198 MET A O 1
ATOM 1591 N N . VAL A 1 199 ? 2.243 15.711 -16.533 1.00 53.28 199 VAL A N 1
ATOM 1592 C CA . VAL A 1 199 ? 0.965 14.980 -16.603 1.00 53.28 199 VAL A CA 1
ATOM 1593 C C . VAL A 1 199 ? 0.320 15.080 -17.992 1.00 53.28 199 VAL A C 1
ATOM 1595 O O . VAL A 1 199 ? -0.022 14.077 -18.601 1.00 53.28 199 VAL A O 1
ATOM 1598 N N . HIS A 1 200 ? 0.225 16.282 -18.572 1.00 52.34 200 HIS A N 1
ATOM 1599 C CA . HIS A 1 200 ? -0.415 16.478 -19.881 1.00 52.34 200 HIS A CA 1
ATOM 1600 C C . HIS A 1 200 ? 0.424 15.933 -21.059 1.00 52.34 200 HIS A C 1
ATOM 1602 O O . HIS A 1 200 ? -0.130 15.499 -22.070 1.00 52.34 200 HIS A O 1
ATOM 1608 N N . ARG A 1 201 ? 1.765 15.935 -20.950 1.00 58.28 201 ARG A N 1
ATOM 1609 C CA . A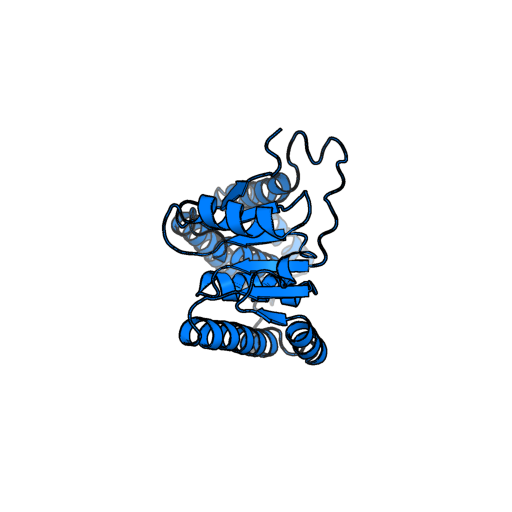RG A 1 201 ? 2.666 15.327 -21.955 1.00 58.28 201 ARG A CA 1
ATOM 1610 C C . ARG A 1 201 ? 2.678 13.809 -21.846 1.00 58.28 201 ARG A C 1
ATOM 1612 O O . ARG A 1 201 ? 2.665 13.133 -22.868 1.00 58.28 201 ARG A O 1
ATOM 1619 N N . LEU A 1 202 ? 2.675 13.304 -20.620 1.00 59.81 202 LEU A N 1
ATOM 1620 C CA . LEU A 1 202 ? 2.570 11.894 -20.306 1.00 59.81 202 LEU A CA 1
ATOM 1621 C C . LEU A 1 202 ? 1.240 11.340 -20.818 1.00 59.81 202 LEU A C 1
ATOM 1623 O O . LEU A 1 202 ? 1.256 10.359 -21.551 1.00 59.81 202 LEU A O 1
ATOM 1627 N N . ILE A 1 203 ? 0.122 12.017 -20.528 1.00 58.72 203 ILE A N 1
ATOM 1628 C CA . ILE A 1 203 ? -1.190 11.677 -21.086 1.00 58.72 203 ILE A CA 1
ATOM 1629 C C . ILE A 1 203 ? -1.087 11.620 -22.611 1.00 58.72 203 ILE A C 1
ATOM 1631 O O . ILE A 1 203 ? -1.409 10.588 -23.173 1.00 58.72 203 ILE A O 1
ATOM 1635 N N . ARG A 1 204 ? -0.526 12.627 -23.299 1.00 61.25 204 ARG A N 1
ATOM 1636 C CA . ARG A 1 204 ? -0.348 12.549 -24.767 1.00 61.25 204 ARG A CA 1
ATOM 1637 C C . ARG A 1 204 ? 0.475 11.343 -25.237 1.00 61.25 204 ARG A C 1
ATOM 1639 O O . ARG A 1 204 ? 0.099 10.738 -26.234 1.00 61.25 204 ARG A O 1
ATOM 1646 N N . HIS A 1 205 ? 1.580 11.009 -24.569 1.00 62.28 205 HIS A N 1
ATOM 1647 C CA . HIS A 1 205 ? 2.442 9.877 -24.949 1.00 62.28 205 HIS A CA 1
ATOM 1648 C C . HIS A 1 205 ? 1.797 8.510 -24.676 1.00 62.28 205 HIS A C 1
ATOM 1650 O O . HIS A 1 205 ? 1.952 7.577 -25.468 1.00 62.28 205 HIS A O 1
ATOM 1656 N N . ILE A 1 206 ? 1.038 8.388 -23.587 1.00 60.81 206 ILE A N 1
ATOM 1657 C CA . ILE A 1 206 ? 0.283 7.173 -23.265 1.00 60.81 206 ILE A CA 1
ATOM 1658 C C . ILE A 1 206 ? -0.925 7.045 -24.211 1.00 60.81 206 ILE A C 1
ATOM 1660 O O . ILE A 1 206 ? -1.167 5.970 -24.754 1.00 60.81 206 ILE A O 1
ATOM 1664 N N . THR A 1 207 ? -1.630 8.144 -24.504 1.00 56.78 207 THR A N 1
ATOM 1665 C CA . THR A 1 207 ? -2.795 8.177 -25.408 1.00 56.78 207 THR A CA 1
ATOM 1666 C C . THR A 1 207 ? -2.436 7.839 -26.857 1.00 56.78 207 THR A C 1
ATOM 1668 O O . THR A 1 207 ? -3.267 7.278 -27.562 1.00 56.78 207 THR A O 1
ATOM 1671 N N . SER A 1 208 ? -1.212 8.120 -27.322 1.00 61.44 208 SER A N 1
ATOM 1672 C CA . SER A 1 208 ? -0.781 7.714 -28.671 1.00 61.44 208 SER A CA 1
ATOM 1673 C C . SER A 1 208 ? -0.464 6.223 -28.799 1.00 61.44 208 SER A C 1
ATOM 1675 O O . SER A 1 208 ? -0.325 5.729 -29.914 1.00 61.44 208 SER A O 1
ATOM 1677 N N . SER A 1 209 ? -0.289 5.513 -27.682 1.00 56.66 209 SER A N 1
ATOM 1678 C CA . SER A 1 209 ? 0.252 4.153 -27.680 1.00 56.66 209 SER A CA 1
ATOM 1679 C C . SER A 1 209 ? -0.634 3.109 -27.004 1.00 56.66 209 SER A C 1
ATOM 1681 O O . SER A 1 209 ? -0.346 1.935 -27.209 1.00 56.66 209 SER A O 1
ATOM 1683 N N . GLY A 1 210 ? -1.687 3.487 -26.266 1.00 55.62 210 GLY A N 1
ATOM 1684 C CA . GLY A 1 210 ? -2.468 2.592 -25.403 1.00 55.62 210 GLY A CA 1
ATOM 1685 C C . GLY A 1 210 ? -3.991 2.518 -25.653 1.00 55.62 210 GLY A C 1
ATOM 1686 O O . GLY A 1 210 ? -4.522 3.329 -26.406 1.00 55.62 210 GLY A O 1
ATOM 1687 N N . PRO A 1 211 ? -4.711 1.561 -25.026 1.00 53.41 211 PRO A N 1
ATOM 1688 C CA . PRO A 1 211 ? -6.167 1.393 -25.083 1.00 53.41 211 PRO A CA 1
ATOM 1689 C C . PRO A 1 211 ? -6.969 2.596 -24.576 1.00 53.41 211 PRO A C 1
ATOM 1691 O O . PRO A 1 211 ? -6.486 3.424 -23.808 1.00 53.41 211 PRO A O 1
ATOM 1694 N N . GLU A 1 212 ? -8.248 2.636 -24.959 1.00 53.44 212 GLU A N 1
ATOM 1695 C CA . GLU A 1 212 ? -9.177 3.754 -24.728 1.00 53.44 212 GLU A CA 1
ATOM 1696 C C . GLU A 1 212 ? -9.411 4.148 -23.252 1.00 53.44 212 GLU A C 1
ATOM 1698 O O . GLU A 1 212 ? -9.950 5.227 -23.006 1.00 53.44 212 GLU A O 1
ATOM 1703 N N . PHE A 1 213 ? -9.016 3.346 -22.251 1.00 53.91 213 PHE A N 1
ATOM 1704 C CA . PHE A 1 213 ? -9.374 3.615 -20.849 1.00 53.91 213 PHE A CA 1
ATOM 1705 C C . PHE A 1 213 ? -8.274 3.279 -19.831 1.00 53.91 213 PHE A C 1
ATOM 1707 O O . PHE A 1 213 ? -8.209 2.146 -19.352 1.00 53.91 213 PHE A O 1
ATOM 1714 N N . TYR A 1 214 ? -7.536 4.299 -19.382 1.00 60.62 214 TYR A N 1
ATOM 1715 C CA . TYR A 1 214 ? -6.612 4.229 -18.242 1.00 60.62 214 TYR A CA 1
ATOM 1716 C C . TYR A 1 214 ? -7.131 5.017 -17.038 1.00 60.62 214 TYR A C 1
ATOM 1718 O O . TYR A 1 214 ? -7.680 6.111 -17.183 1.00 60.62 214 TYR A O 1
ATOM 1726 N N . PHE A 1 215 ? -6.914 4.482 -15.835 1.00 58.66 215 PHE A N 1
ATOM 1727 C CA . PHE A 1 215 ? -7.086 5.232 -14.592 1.00 58.66 215 PHE A CA 1
ATOM 1728 C C . PHE A 1 215 ? -5.731 5.820 -14.186 1.00 58.66 215 PHE A C 1
ATOM 1730 O O . PHE A 1 215 ? -4.803 5.055 -13.914 1.00 58.66 215 PHE A O 1
ATOM 1737 N N . LEU A 1 216 ? -5.612 7.153 -14.176 1.00 60.75 216 LEU A N 1
ATOM 1738 C CA . LEU A 1 216 ? -4.406 7.852 -13.728 1.00 60.75 216 LEU A CA 1
ATOM 1739 C C . LEU A 1 216 ? -4.612 8.335 -12.290 1.00 60.75 216 LEU A C 1
ATOM 1741 O O . LEU A 1 216 ? -5.482 9.169 -12.023 1.00 60.75 216 LEU A O 1
ATOM 1745 N N . ALA A 1 217 ? -3.808 7.814 -11.367 1.00 62.53 217 ALA A N 1
ATOM 1746 C CA . ALA A 1 217 ? -3.735 8.322 -10.001 1.00 62.53 217 ALA A CA 1
ATOM 1747 C C . ALA A 1 217 ? -2.443 9.132 -9.834 1.00 62.53 217 ALA A C 1
ATOM 1749 O O . ALA A 1 217 ? -1.352 8.581 -9.978 1.00 62.53 217 ALA A O 1
ATOM 1750 N N . LEU A 1 218 ? -2.573 10.427 -9.540 1.00 61.38 218 LEU A N 1
ATOM 1751 C CA . LEU A 1 218 ? -1.450 11.284 -9.174 1.00 61.38 218 LEU A CA 1
ATOM 1752 C C . LEU A 1 218 ? -1.262 11.243 -7.664 1.00 61.38 218 LEU A C 1
ATOM 1754 O O . LEU A 1 218 ? -2.207 11.499 -6.910 1.00 61.38 218 LEU A O 1
ATOM 1758 N N . VAL A 1 219 ? -0.035 10.982 -7.239 1.00 60.88 219 VAL A N 1
ATOM 1759 C CA . VAL A 1 219 ? 0.405 11.242 -5.871 1.00 60.88 219 VAL A CA 1
ATOM 1760 C C . VAL A 1 219 ? 1.184 12.553 -5.920 1.00 60.88 219 VAL A C 1
ATOM 1762 O O . VAL A 1 219 ? 2.320 12.578 -6.381 1.00 60.88 219 VAL A O 1
ATOM 1765 N N . LEU A 1 220 ? 0.536 13.657 -5.542 1.00 52.50 220 LEU A N 1
ATOM 1766 C CA . LEU A 1 220 ? 1.195 14.952 -5.367 1.00 52.50 220 LEU A CA 1
ATOM 1767 C C . LEU A 1 220 ? 1.444 15.178 -3.874 1.00 52.50 220 LEU A C 1
ATOM 1769 O O . LEU A 1 220 ? 0.687 14.666 -3.047 1.00 52.50 220 LEU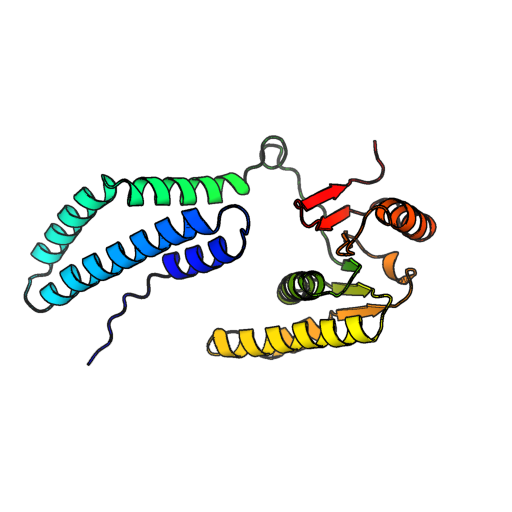 A O 1
ATOM 1773 N N . ASP A 1 221 ? 2.453 15.985 -3.543 1.00 47.31 221 ASP A N 1
ATOM 1774 C CA . ASP A 1 221 ? 2.756 16.384 -2.157 1.00 47.31 221 ASP A CA 1
ATOM 1775 C C . ASP A 1 221 ? 1.541 17.046 -1.461 1.00 47.31 221 ASP A C 1
ATOM 1777 O O . ASP A 1 221 ? 1.408 16.995 -0.240 1.00 47.31 221 ASP A O 1
ATOM 1781 N N . ASP A 1 222 ? 0.592 17.577 -2.244 1.00 47.91 222 ASP A N 1
ATOM 1782 C CA . ASP A 1 222 ? -0.641 18.220 -1.770 1.00 47.91 222 ASP A CA 1
ATOM 1783 C C . ASP A 1 222 ? -1.856 17.262 -1.666 1.00 47.91 222 ASP A C 1
ATOM 1785 O O . ASP A 1 222 ? -2.962 17.684 -1.317 1.00 47.91 222 ASP A O 1
ATOM 1789 N N . GLY A 1 223 ? -1.686 15.969 -1.979 1.00 49.31 223 GLY A N 1
ATOM 1790 C CA . GLY A 1 223 ? -2.724 14.933 -1.889 1.00 49.31 223 GLY A CA 1
ATOM 1791 C C . GLY A 1 223 ? -2.932 14.094 -3.161 1.00 49.31 223 GLY A C 1
ATOM 1792 O O . GLY A 1 223 ? -2.364 14.342 -4.226 1.00 49.31 223 GLY A O 1
ATOM 1793 N N . LEU A 1 224 ? -3.783 13.063 -3.056 1.00 52.94 224 LEU A N 1
ATOM 1794 C CA . LEU A 1 224 ? -4.106 12.164 -4.171 1.00 52.94 224 LEU A CA 1
ATOM 1795 C C . LEU A 1 224 ? -5.118 12.821 -5.124 1.00 52.94 224 LEU A C 1
ATOM 1797 O O . LEU A 1 224 ? -6.269 13.041 -4.746 1.00 52.94 224 LEU A O 1
ATOM 1801 N N . SER A 1 225 ? -4.727 13.063 -6.375 1.00 53.19 225 SER A N 1
ATOM 1802 C CA . SER A 1 225 ? -5.638 13.539 -7.426 1.00 53.19 225 SER A CA 1
ATOM 1803 C C . SER A 1 225 ? -5.918 12.421 -8.430 1.00 53.19 225 SER A C 1
ATOM 1805 O O . SER A 1 225 ? -4.995 11.840 -8.996 1.00 53.19 225 SER A O 1
ATOM 1807 N N . GLN A 1 226 ? -7.193 12.101 -8.657 1.00 55.00 226 GLN A N 1
ATOM 1808 C CA . GLN A 1 226 ? -7.605 11.072 -9.618 1.00 55.00 226 GLN A CA 1
ATOM 1809 C C . GLN A 1 226 ? -8.152 11.721 -10.886 1.00 55.00 226 GLN A C 1
ATOM 1811 O O . GLN A 1 226 ? -9.041 12.569 -10.813 1.00 55.00 226 GLN A O 1
ATOM 1816 N N . TYR A 1 227 ? -7.664 11.283 -12.045 1.00 55.38 227 TYR A N 1
ATOM 1817 C CA . TYR A 1 227 ? -8.159 11.729 -13.345 1.00 55.38 227 TYR A CA 1
ATOM 1818 C C . TYR A 1 227 ? -8.774 10.549 -14.096 1.00 55.38 227 TYR A C 1
ATOM 1820 O O . TYR A 1 227 ? -8.184 9.470 -14.190 1.00 55.38 227 TYR A O 1
ATOM 1828 N N . ARG A 1 228 ? -9.981 10.759 -14.633 1.00 48.22 228 ARG A N 1
ATOM 1829 C CA . ARG A 1 228 ? -10.710 9.773 -15.439 1.00 48.22 228 ARG A CA 1
ATOM 1830 C C . ARG A 1 228 ? -10.593 10.142 -16.915 1.00 48.22 228 ARG A C 1
ATOM 1832 O O . ARG A 1 228 ? -10.891 11.277 -17.276 1.00 48.22 228 ARG A O 1
ATOM 1839 N N . TRP A 1 229 ? -10.186 9.186 -17.746 1.00 48.78 229 TRP A N 1
ATOM 1840 C CA . TRP A 1 229 ? -10.142 9.334 -19.202 1.00 48.78 229 TRP A CA 1
ATOM 1841 C C . TRP A 1 229 ? -11.009 8.266 -19.900 1.00 48.78 229 TRP A C 1
ATOM 1843 O O . TRP A 1 229 ? -11.045 7.131 -19.409 1.00 48.78 229 TRP A O 1
ATOM 1853 N N . PRO A 1 230 ? -11.682 8.588 -21.026 1.00 44.75 230 PRO A N 1
ATOM 1854 C CA . PRO A 1 230 ? -11.859 9.922 -21.601 1.00 44.75 230 PRO A CA 1
ATOM 1855 C C . PRO A 1 230 ? -12.667 10.828 -20.672 1.00 44.75 230 PRO A C 1
ATOM 1857 O O . PRO A 1 230 ? -13.487 10.359 -19.878 1.00 44.75 230 PRO A O 1
ATOM 1860 N N . VAL A 1 231 ? -12.382 12.130 -20.737 1.00 42.28 231 VAL A N 1
ATOM 1861 C CA . VAL A 1 231 ? -13.236 13.141 -20.108 1.00 42.28 231 VAL A CA 1
ATOM 1862 C C . VAL A 1 231 ? -14.557 13.096 -20.874 1.00 42.28 231 VAL A C 1
ATOM 1864 O O . VAL A 1 231 ? -14.571 13.396 -22.066 1.00 42.28 231 VAL A O 1
ATOM 1867 N N . ALA A 1 232 ? -15.613 12.611 -20.222 1.00 38.28 232 ALA A N 1
ATOM 1868 C CA . ALA A 1 232 ? -16.973 12.691 -20.750 1.00 38.28 232 ALA A CA 1
ATOM 1869 C C . ALA A 1 232 ? -17.487 14.132 -20.667 1.00 38.28 232 ALA A C 1
ATOM 1871 O O . ALA A 1 232 ? -17.142 14.809 -19.669 1.00 38.28 232 ALA A O 1
#

Secondary structure (DSSP, 8-state):
--------HHHHHHHHHHTT-GGGHHHHHHHHHHHHHHHHHHHHHHHHHTTTS-HHHHHHHHHHHHHHHHHSHHHHHHHHHHHHHHHTT--TTTTTTTPPPP---EEEEE--SHHHHHHHHHHHHTT-EEEEE-S-HHHHHHHHHHHHHHHHHHHHHTTT-S-HHHHHHHHHTEEEESSSGGGGG-SEEEE--SSTTSHHHHHHHHHTTS-S--EEEEEETTEEEEEESS--

Sequence (232 aa):
MISTRANFSWISTLNRRILRCESCHGQAERLLDSAKEMEDSIAVNLSSRRLEVSRFELIQQVYETVEVLIRSGTCKALVHIFLSQRGTTKIPRVTDLGLVPRHVKQVAILGVGLMGSEIATVFLLSNYYMILKEVNDIVLEAGIDRIKAKFIILFFYYYFNLPLEKFVKALSLLKVTFDYETFRDVDMVIENIAGAPMVHRLIRHITSSGPEFYFLALVLDDGLSQYRWPVA

Foldseek 3Di:
DPPPPPCPVVLVVLVVVLVVDPPCNPVSVVLSVVVVVVVVVVCCVLVVCVVPDDPVVSVVVVVVSVVVLCPDPSVVVVVVVVVVVVCVVVDPPDVVVVDDDDDFQEEEEEFLAPVVLVVLLVVLLVVHQYEYEYQDPVRVVVSVVSSVVVVVVVCVVVPNPDDPVSVVSSVVSYHYDHDLLVVAPGAEYEYDDPDPDCVVVVCVRNVVRYDQWYWYWYDYPVGIDTDGPPPD

InterPro domains:
  IPR006176 3-hydroxyacyl-CoA dehydrogenase, NAD binding [PF02737] (106-194)
  IPR036291 NAD(P)-binding domain superfamily [SSF51735] (103-194)

Radius of gyration: 23.58 Å; chains: 1; bounding box: 46×38×74 Å

Organism: Capsicum baccatum (NCBI:txid33114)

pLDDT: mean 71.3, std 16.93, range [24.2, 93.88]